Protein AF-J3ABE4-F1 (afdb_monomer_lite)

Sequence (293 aa):
MDVALTTHDNEDTCISAEFWCLAEDQFDTQILSEELCLIPTSTRKKGELTQGKIPAPDTSWEISTSYEASLDINNQLLPLLRMLDGKQKILQDLKQEHNLIYGIEFFIYAYERQIPRMKLTQETIQFMSEIGGMAMINIIIYPDDLPPNLELKAPQGTSIKVAFLVKGADTQPDLNPQLLQVSSHASWIQGEQTSDEAVWYLETLEEETDDTEELLLAMINTLKEEKESLISQKEEQNLSYEIVVYAHVRNRQEPAITAKENVISLLHEIGATLEFVLFYASEENRYEDDGLI

Foldseek 3Di:
DPPPPPPPPDLFKWKKKKKKKWFQDQDDLVVVCVLLVHDFPDWFAAQDDDVPDDGHNTTMTMHMDDIDGAQANVVNVVVVCVSCPPVLVVLQVCCVVRVMAIEMEMEIEHEPPSHHWFKQALVNLQSCLSNLYKYWYDYAYDYPDDDPDDDAPDDQAKWKKKKKKKKQDPDDQPADLVLLPQDPPQDFDFDDPPDPMTMTMGMHDTDRDLEPVVNLVSRLSSVVVCLVSLQVCCVVRVMAIEMEMEIEGDPRSHHTDMGGSSSSNSCNSSVYMYTYHYHYDDVVVPVPPPDDD

pLDDT: mean 82.41, std 18.48, range [26.3, 98.38]

Radius of gyration: 20.85 Å; chains: 1; bounding box: 56×48×52 Å

Structure (mmCIF, N/CA/C/O backbone):
data_AF-J3ABE4-F1
#
_entry.id   AF-J3ABE4-F1
#
loop_
_atom_site.group_PDB
_atom_site.id
_atom_site.type_symbol
_atom_site.label_atom_id
_atom_site.label_alt_id
_atom_site.label_comp_id
_atom_site.label_asym_id
_atom_site.label_entity_id
_atom_site.label_seq_id
_atom_site.pdbx_PDB_ins_code
_atom_site.Cartn_x
_atom_site.Cartn_y
_atom_site.Cartn_z
_atom_site.occupancy
_atom_site.B_iso_or_equiv
_atom_site.auth_seq_id
_atom_site.auth_comp_id
_atom_site.auth_asym_id
_atom_site.auth_atom_id
_atom_site.pdbx_PDB_model_num
ATOM 1 N N . MET A 1 1 ? 17.943 -1.056 -17.673 1.00 31.69 1 MET A N 1
ATOM 2 C CA . MET A 1 1 ? 17.171 -1.647 -18.777 1.00 31.69 1 MET A CA 1
ATOM 3 C C . MET A 1 1 ? 16.305 -0.539 -19.341 1.00 31.69 1 MET A C 1
ATOM 5 O O . MET A 1 1 ? 15.566 0.064 -18.573 1.00 31.69 1 MET A O 1
ATOM 9 N N . ASP A 1 2 ? 16.492 -0.174 -20.607 1.00 26.30 2 ASP A N 1
ATOM 10 C CA . ASP A 1 2 ? 15.439 0.526 -21.337 1.00 26.30 2 ASP A CA 1
ATOM 11 C C . ASP A 1 2 ? 14.386 -0.538 -21.606 1.00 26.30 2 ASP A C 1
ATOM 13 O O . ASP A 1 2 ? 14.620 -1.465 -22.384 1.00 26.30 2 ASP A O 1
ATOM 17 N N . VAL A 1 3 ? 13.271 -0.463 -20.880 1.00 35.00 3 VAL A N 1
ATOM 18 C CA . VAL A 1 3 ? 12.050 -1.116 -21.331 1.00 35.00 3 VAL A CA 1
ATOM 19 C C . VAL A 1 3 ? 11.753 -0.411 -22.641 1.00 35.00 3 VAL A C 1
ATOM 21 O O . VAL A 1 3 ? 11.380 0.761 -22.656 1.00 35.00 3 VAL A O 1
ATOM 24 N N . ALA A 1 4 ? 12.058 -1.080 -23.752 1.00 33.88 4 ALA A N 1
ATOM 25 C CA . ALA A 1 4 ? 11.501 -0.689 -25.024 1.00 33.88 4 ALA A CA 1
ATOM 26 C C . ALA A 1 4 ? 10.004 -0.552 -24.762 1.00 33.88 4 ALA A C 1
ATOM 28 O O . ALA A 1 4 ? 9.362 -1.539 -24.408 1.00 33.88 4 ALA A O 1
ATOM 29 N N . LEU A 1 5 ? 9.492 0.675 -24.861 1.00 41.59 5 LEU A N 1
ATOM 30 C CA . LEU A 1 5 ? 8.077 0.946 -25.040 1.00 41.59 5 LEU A CA 1
ATOM 31 C C . LEU A 1 5 ? 7.704 0.232 -26.339 1.00 41.59 5 LEU A C 1
ATOM 33 O O . LEU A 1 5 ? 7.724 0.814 -27.422 1.00 41.59 5 LEU A O 1
ATOM 37 N N . THR A 1 6 ? 7.500 -1.081 -26.259 1.00 40.88 6 THR A N 1
ATOM 38 C CA . THR A 1 6 ? 6.758 -1.823 -27.255 1.00 40.88 6 THR A CA 1
ATOM 39 C C . THR A 1 6 ? 5.438 -1.099 -27.317 1.00 40.88 6 THR A C 1
ATOM 41 O O . THR A 1 6 ? 4.732 -1.032 -26.314 1.00 40.88 6 THR A O 1
ATOM 44 N N . THR A 1 7 ? 5.193 -0.462 -28.454 1.00 39.81 7 THR A N 1
ATOM 45 C CA . THR A 1 7 ? 3.932 0.178 -28.784 1.00 39.81 7 THR A CA 1
ATOM 46 C C . THR A 1 7 ? 2.846 -0.843 -28.482 1.00 39.81 7 THR A C 1
ATOM 48 O O . THR A 1 7 ? 2.726 -1.846 -29.187 1.00 39.81 7 THR A O 1
ATOM 51 N N . HIS A 1 8 ? 2.162 -0.674 -27.351 1.00 47.78 8 HIS A N 1
ATOM 52 C CA . HIS A 1 8 ? 1.007 -1.485 -27.030 1.00 47.78 8 HIS A CA 1
ATOM 53 C C . HIS A 1 8 ? -0.051 -1.090 -28.057 1.00 47.78 8 HIS A C 1
ATOM 55 O O . HIS A 1 8 ? -0.698 -0.064 -27.923 1.00 47.78 8 HIS A O 1
ATOM 61 N N . ASP A 1 9 ? -0.186 -1.899 -29.110 1.00 49.50 9 ASP A N 1
ATOM 62 C CA . ASP A 1 9 ? -1.242 -1.778 -30.126 1.00 49.50 9 ASP A CA 1
ATOM 63 C C . ASP A 1 9 ? -2.651 -2.063 -29.543 1.00 49.50 9 ASP A C 1
ATOM 65 O O . ASP A 1 9 ? -3.624 -2.114 -30.289 1.00 49.50 9 ASP A O 1
ATOM 69 N N . ASN A 1 10 ? -2.765 -2.253 -28.221 1.00 54.81 10 ASN A N 1
ATOM 70 C CA . ASN A 1 10 ? -4.015 -2.386 -27.482 1.00 54.81 10 ASN A CA 1
ATOM 71 C C . ASN A 1 10 ? -4.189 -1.180 -26.549 1.00 54.81 10 ASN A C 1
ATOM 73 O O . ASN A 1 10 ? -3.352 -0.941 -25.676 1.00 54.81 10 ASN A O 1
ATOM 77 N N . GLU A 1 11 ? -5.316 -0.489 -26.703 1.00 72.56 11 GLU A N 1
ATOM 78 C CA . GLU A 1 11 ? -5.841 0.579 -25.836 1.00 72.56 11 GLU A CA 1
ATOM 79 C C . GLU A 1 11 ? -6.353 0.022 -24.484 1.00 72.56 11 GLU A C 1
ATOM 81 O O . GLU A 1 11 ? -7.392 0.437 -23.975 1.00 72.56 11 GLU A O 1
ATOM 86 N N . ASP A 1 12 ? -5.669 -0.977 -23.918 1.00 86.06 12 ASP A N 1
ATOM 87 C CA . ASP A 1 12 ? -6.076 -1.647 -22.680 1.00 86.06 12 ASP A CA 1
ATOM 88 C C . ASP A 1 12 ? -5.214 -1.177 -21.510 1.00 86.06 12 ASP A C 1
ATOM 90 O O . ASP A 1 12 ? -3.984 -1.177 -21.598 1.00 86.06 12 ASP A O 1
ATOM 94 N N . THR A 1 13 ? -5.843 -0.837 -20.382 1.00 90.69 13 THR A N 1
ATOM 95 C CA . THR A 1 13 ? -5.099 -0.532 -19.152 1.00 90.69 13 THR A CA 1
ATOM 96 C C . THR A 1 13 ? -4.256 -1.730 -18.722 1.00 90.69 13 THR A C 1
ATOM 98 O O . THR A 1 13 ? -4.771 -2.829 -18.501 1.00 90.69 13 THR A O 1
ATOM 101 N N . CYS A 1 14 ? -2.954 -1.500 -18.564 1.00 93.75 14 CYS A N 1
ATOM 102 C CA . CYS A 1 14 ? -1.970 -2.505 -18.184 1.00 93.75 14 CYS A CA 1
ATOM 103 C C . CYS A 1 14 ? -1.413 -2.214 -16.793 1.00 93.75 14 CYS A C 1
ATOM 105 O O . CYS A 1 14 ? -1.044 -1.082 -16.477 1.00 93.75 14 CYS A O 1
ATOM 107 N N . ILE A 1 15 ? -1.292 -3.260 -15.982 1.00 96.06 15 ILE A N 1
ATOM 108 C CA . ILE A 1 15 ? -0.792 -3.181 -14.610 1.00 96.06 15 ILE A CA 1
ATOM 109 C C . ILE A 1 15 ? 0.382 -4.146 -14.460 1.00 96.06 15 ILE A C 1
ATOM 111 O O . ILE A 1 15 ? 0.336 -5.275 -14.950 1.00 96.06 15 ILE A O 1
ATOM 115 N N . SER A 1 16 ? 1.420 -3.708 -13.757 1.00 96.94 16 SER A N 1
ATOM 116 C CA . SER A 1 16 ? 2.454 -4.553 -13.162 1.00 96.94 16 SER A CA 1
ATOM 117 C C . SER A 1 16 ? 2.531 -4.245 -11.667 1.00 96.94 16 SER A C 1
ATOM 119 O O . SER A 1 16 ? 2.297 -3.109 -11.249 1.00 96.94 16 SER A O 1
ATOM 121 N N . ALA A 1 17 ? 2.826 -5.259 -10.860 1.00 97.81 17 ALA A N 1
ATOM 122 C CA . ALA A 1 17 ? 3.125 -5.102 -9.447 1.00 97.81 17 ALA A CA 1
ATOM 123 C C . ALA A 1 17 ? 4.551 -5.582 -9.173 1.00 97.81 17 ALA A C 1
ATOM 125 O O . ALA A 1 17 ? 5.014 -6.566 -9.757 1.00 97.81 17 ALA A O 1
ATOM 126 N N . GLU A 1 18 ? 5.219 -4.924 -8.238 1.00 98.12 18 GLU A N 1
ATOM 127 C CA . GLU A 1 18 ? 6.557 -5.259 -7.777 1.00 98.12 18 GLU A CA 1
ATOM 128 C C . GLU A 1 18 ? 6.582 -5.306 -6.254 1.00 98.12 18 GLU A C 1
ATOM 130 O O . GLU A 1 18 ? 6.066 -4.411 -5.595 1.00 98.12 18 GLU A O 1
ATOM 135 N N . PHE A 1 19 ? 7.194 -6.346 -5.694 1.00 98.38 19 PHE A N 1
ATOM 136 C CA . PHE A 1 19 ? 7.684 -6.328 -4.324 1.00 98.38 19 PHE A CA 1
ATOM 137 C C . PHE A 1 19 ? 9.178 -6.034 -4.366 1.00 98.38 19 PHE A C 1
ATOM 139 O O . PHE A 1 19 ? 9.942 -6.767 -5.005 1.00 98.38 19 PHE A O 1
ATOM 146 N N . TRP A 1 20 ? 9.590 -4.991 -3.659 1.00 97.44 20 TRP A N 1
ATOM 147 C CA . TRP A 1 20 ? 10.970 -4.545 -3.616 1.00 97.44 20 TRP A CA 1
ATOM 148 C C . TRP A 1 20 ? 11.507 -4.533 -2.190 1.00 97.44 20 TRP A C 1
ATOM 150 O O . TRP A 1 20 ? 10.796 -4.324 -1.204 1.00 97.44 20 TRP A O 1
ATOM 160 N N . CYS A 1 21 ? 12.812 -4.752 -2.100 1.00 97.25 21 CYS A N 1
ATOM 161 C CA . CYS A 1 21 ? 13.605 -4.620 -0.897 1.00 97.25 21 CYS A CA 1
ATOM 162 C C . CYS A 1 21 ? 14.785 -3.693 -1.182 1.00 97.25 21 CYS A C 1
ATOM 164 O O . CYS A 1 21 ? 15.571 -3.965 -2.091 1.00 97.25 21 CYS A O 1
ATOM 166 N N . LEU A 1 22 ? 14.944 -2.648 -0.371 1.00 95.94 22 LEU A N 1
ATOM 167 C CA . LEU A 1 22 ? 16.062 -1.711 -0.436 1.00 95.94 22 LEU A CA 1
ATOM 168 C C . LEU A 1 22 ? 16.955 -1.833 0.797 1.00 95.94 22 LEU A C 1
ATOM 170 O O . LEU A 1 22 ? 16.475 -2.016 1.916 1.00 95.94 22 LEU A O 1
ATOM 174 N N . ALA A 1 23 ? 18.259 -1.679 0.582 1.00 93.75 23 ALA A N 1
ATOM 175 C CA . ALA A 1 23 ? 19.253 -1.537 1.635 1.00 93.75 23 ALA A CA 1
ATOM 176 C C . ALA A 1 23 ? 20.110 -0.290 1.386 1.00 93.75 23 ALA A C 1
ATOM 178 O O . ALA A 1 23 ? 20.636 -0.094 0.284 1.00 93.75 23 ALA A O 1
ATOM 179 N N . GLU A 1 24 ? 20.287 0.525 2.430 1.00 79.56 24 GLU A N 1
ATOM 180 C CA . GLU A 1 24 ? 21.090 1.755 2.370 1.00 79.56 24 GLU A CA 1
ATOM 181 C C . GLU A 1 24 ? 22.587 1.469 2.144 1.00 79.56 24 GLU A C 1
ATOM 183 O O . GLU A 1 24 ? 23.301 2.295 1.567 1.00 79.56 24 GLU A O 1
ATOM 188 N N . ASP A 1 25 ? 23.057 0.288 2.552 1.00 79.19 25 ASP A N 1
ATOM 189 C CA . ASP A 1 25 ? 24.455 -0.139 2.476 1.00 79.19 25 ASP A CA 1
ATOM 190 C C . ASP A 1 25 ? 24.685 -1.253 1.433 1.00 79.19 25 ASP A C 1
ATOM 192 O O . ASP A 1 25 ? 23.792 -1.673 0.689 1.00 79.19 25 ASP A O 1
ATOM 196 N N . GLN A 1 26 ? 25.932 -1.729 1.335 1.00 77.62 26 GLN A N 1
ATOM 197 C CA . GLN A 1 26 ? 26.279 -2.890 0.510 1.00 77.62 26 GLN A CA 1
ATOM 198 C C . GLN A 1 26 ? 25.766 -4.183 1.154 1.00 77.62 26 GLN A C 1
ATOM 200 O O . GLN A 1 26 ? 26.518 -4.932 1.774 1.00 77.62 26 GLN A O 1
ATOM 205 N N . PHE A 1 27 ? 24.469 -4.422 1.003 1.00 89.25 27 PHE A N 1
ATOM 206 C CA . PHE A 1 27 ? 23.814 -5.681 1.323 1.00 89.25 27 PHE A CA 1
ATOM 207 C C . PHE A 1 27 ? 24.066 -6.720 0.219 1.00 89.25 27 PHE A C 1
ATOM 209 O O . PHE A 1 27 ? 24.094 -6.386 -0.970 1.00 89.25 27 PHE A O 1
ATOM 216 N N . ASP A 1 28 ? 24.257 -7.986 0.596 1.00 93.00 28 ASP A N 1
ATOM 217 C CA . ASP A 1 28 ? 24.342 -9.075 -0.375 1.00 93.00 28 ASP A CA 1
ATOM 218 C C . ASP A 1 28 ? 22.942 -9.602 -0.698 1.00 93.00 28 ASP A C 1
ATOM 220 O O . ASP A 1 28 ? 22.345 -10.361 0.063 1.00 93.00 28 ASP A O 1
ATOM 224 N N . THR A 1 29 ? 22.427 -9.212 -1.863 1.00 95.06 29 THR A N 1
ATOM 225 C CA . THR A 1 29 ? 21.100 -9.598 -2.361 1.00 95.06 29 THR A CA 1
ATOM 226 C C . THR A 1 29 ? 20.929 -11.112 -2.534 1.00 95.06 29 THR A C 1
ATOM 228 O O . THR A 1 29 ? 19.801 -11.606 -2.624 1.00 95.06 29 THR A O 1
ATOM 231 N N . GLN A 1 30 ? 22.027 -11.874 -2.538 1.00 95.88 30 GLN A N 1
ATOM 232 C CA . GLN A 1 30 ? 21.985 -13.331 -2.544 1.00 95.88 30 GLN A CA 1
ATOM 233 C C . GLN A 1 30 ? 21.382 -13.902 -1.249 1.00 95.88 30 GLN A C 1
ATOM 235 O O . GLN A 1 30 ? 20.665 -14.898 -1.322 1.00 95.88 30 GLN A O 1
ATOM 240 N N . ILE A 1 31 ? 21.578 -13.237 -0.102 1.00 95.81 31 ILE A N 1
ATOM 241 C CA . ILE A 1 31 ? 21.013 -13.654 1.193 1.00 95.81 31 ILE A CA 1
ATOM 242 C C . ILE A 1 31 ? 19.482 -13.701 1.113 1.00 95.81 31 ILE A C 1
ATOM 244 O O . ILE A 1 31 ? 18.882 -14.709 1.473 1.00 95.81 31 ILE A O 1
ATOM 248 N N . LEU A 1 32 ? 18.846 -12.660 0.555 1.00 95.75 32 LEU A N 1
ATOM 249 C CA . LEU A 1 32 ? 17.390 -12.643 0.335 1.00 95.75 32 LEU A CA 1
ATOM 250 C C . LEU A 1 32 ? 16.936 -13.813 -0.538 1.00 95.75 32 LEU A C 1
ATOM 252 O O . LEU A 1 32 ? 15.960 -14.485 -0.219 1.00 95.75 32 LEU A O 1
ATOM 256 N N . SER A 1 33 ? 17.649 -14.063 -1.635 1.00 97.38 33 SER A N 1
ATOM 257 C CA . SER A 1 33 ? 17.295 -15.128 -2.580 1.00 97.38 33 SER A CA 1
ATOM 258 C C . SER A 1 33 ? 17.351 -16.513 -1.923 1.00 97.38 33 SER A C 1
ATOM 260 O O . SER A 1 33 ? 16.483 -17.353 -2.164 1.00 97.38 33 SER A O 1
ATOM 262 N N . GLU A 1 34 ? 18.352 -16.747 -1.071 1.00 97.94 34 GLU A N 1
ATOM 263 C CA . GLU A 1 34 ? 18.559 -18.011 -0.359 1.00 97.94 34 GLU A CA 1
ATOM 264 C C . GLU A 1 34 ? 17.546 -18.209 0.773 1.00 97.94 34 GLU A C 1
ATOM 266 O O . GLU A 1 34 ? 16.852 -19.227 0.795 1.00 97.94 34 GLU A O 1
ATOM 271 N N . GLU A 1 35 ? 17.393 -17.220 1.654 1.00 97.69 35 GLU A N 1
ATOM 272 C CA . GLU A 1 35 ? 16.484 -17.286 2.806 1.00 97.69 35 GLU A CA 1
ATOM 273 C C . GLU A 1 35 ? 15.014 -17.346 2.372 1.00 97.69 35 GLU A C 1
ATOM 275 O O . GLU A 1 35 ? 14.219 -18.122 2.907 1.00 97.69 35 GLU A O 1
ATOM 280 N N . LEU A 1 36 ? 14.638 -16.586 1.339 1.00 97.38 36 LEU A N 1
ATOM 281 C CA . LEU A 1 36 ? 13.283 -16.638 0.792 1.00 97.38 36 LEU A CA 1
ATOM 282 C C . LEU A 1 36 ? 13.084 -17.828 -0.153 1.00 97.38 36 LEU A C 1
ATOM 284 O O . LEU A 1 36 ? 11.935 -18.172 -0.438 1.00 97.38 36 LEU A O 1
ATOM 288 N N . CYS A 1 37 ? 14.153 -18.482 -0.618 1.00 97.44 37 CYS A N 1
ATOM 289 C CA . CYS A 1 37 ? 14.109 -19.483 -1.689 1.00 97.44 37 CYS A CA 1
ATOM 290 C C . CYS A 1 37 ? 13.383 -18.953 -2.943 1.00 97.44 37 CYS A C 1
ATOM 292 O O . CYS A 1 37 ? 12.538 -19.640 -3.523 1.00 97.44 37 CYS A O 1
ATOM 294 N N . LEU A 1 38 ? 13.685 -17.712 -3.334 1.00 97.31 38 LEU A N 1
ATOM 295 C CA . LEU A 1 38 ? 13.088 -17.014 -4.475 1.00 97.31 38 LEU A CA 1
ATOM 296 C C . LEU A 1 38 ? 14.176 -16.539 -5.438 1.00 97.31 38 LEU A C 1
ATOM 298 O O . LEU A 1 38 ? 15.284 -16.200 -5.031 1.00 97.31 38 LEU A O 1
ATOM 302 N N . ILE A 1 39 ? 13.841 -16.495 -6.727 1.00 96.88 39 ILE A N 1
ATOM 303 C CA . ILE A 1 39 ? 14.703 -15.909 -7.754 1.00 96.88 39 ILE A CA 1
ATOM 304 C C . ILE A 1 39 ? 14.183 -14.493 -8.023 1.00 96.88 39 ILE A C 1
ATOM 306 O O . ILE A 1 39 ? 13.028 -14.373 -8.436 1.00 96.88 39 ILE A O 1
ATOM 310 N N . PRO A 1 40 ? 14.989 -13.441 -7.800 1.00 97.44 40 PRO A N 1
ATOM 311 C CA . PRO A 1 40 ? 14.571 -12.081 -8.103 1.00 97.44 40 PRO A CA 1
ATOM 312 C C . PRO A 1 40 ? 14.370 -11.888 -9.605 1.00 97.44 40 PRO A C 1
ATOM 314 O O . PRO A 1 40 ? 15.112 -12.441 -10.422 1.00 97.44 40 PRO A O 1
ATOM 317 N N . THR A 1 41 ? 13.417 -11.035 -9.966 1.00 97.25 41 THR A N 1
ATOM 318 C CA . THR A 1 41 ? 13.312 -10.506 -11.330 1.00 97.25 41 THR A CA 1
ATOM 319 C C . THR A 1 41 ? 14.457 -9.532 -11.610 1.00 97.25 41 THR A C 1
ATOM 321 O O . THR A 1 41 ? 14.970 -9.472 -12.729 1.00 97.25 41 THR A O 1
ATOM 324 N N . SER A 1 42 ? 14.883 -8.785 -10.590 1.00 95.06 42 SER A N 1
ATOM 325 C CA . SER A 1 42 ? 15.925 -7.770 -10.700 1.00 95.06 42 SER A CA 1
ATOM 326 C C . SER A 1 42 ? 16.694 -7.626 -9.387 1.00 95.06 42 SER A C 1
ATOM 328 O O . SER A 1 42 ? 16.163 -7.795 -8.289 1.00 95.06 42 SER A O 1
A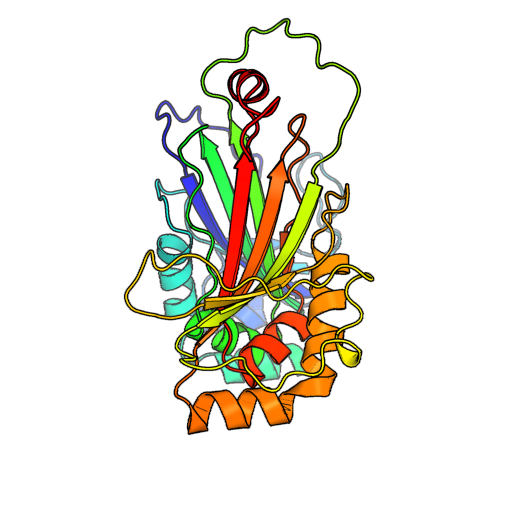TOM 330 N N . THR A 1 43 ? 17.988 -7.345 -9.510 1.00 94.50 43 THR A N 1
ATOM 331 C CA . THR A 1 43 ? 18.840 -6.940 -8.392 1.00 94.50 43 THR A CA 1
ATOM 332 C C . THR A 1 43 ? 19.762 -5.840 -8.865 1.00 94.50 43 THR A C 1
ATOM 334 O O . THR A 1 43 ? 20.300 -5.929 -9.975 1.00 94.50 43 THR A O 1
ATOM 337 N N . ARG A 1 44 ? 20.030 -4.858 -8.013 1.00 91.50 44 ARG A N 1
ATOM 338 C CA . ARG A 1 44 ? 20.961 -3.776 -8.325 1.00 91.50 44 ARG A CA 1
ATOM 339 C C . ARG A 1 44 ? 21.826 -3.464 -7.121 1.00 91.50 44 ARG A C 1
ATOM 341 O O . ARG A 1 44 ? 21.331 -3.449 -6.002 1.00 91.50 44 ARG A O 1
ATOM 348 N N . LYS A 1 45 ? 23.115 -3.189 -7.323 1.00 91.50 45 LYS A N 1
ATOM 349 C CA . LYS A 1 45 ? 23.992 -2.755 -6.225 1.00 91.50 45 LYS A CA 1
ATOM 350 C C . LYS A 1 45 ? 24.069 -1.237 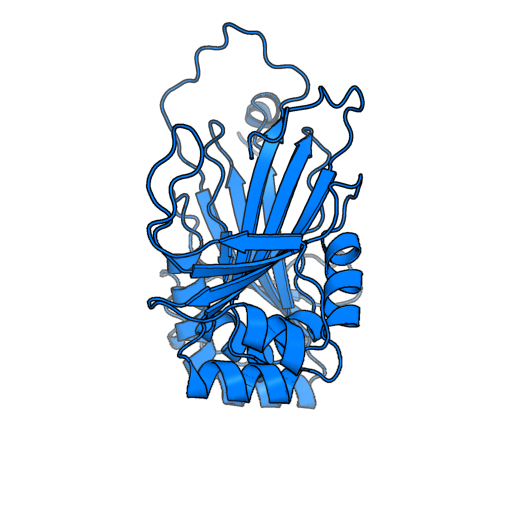-6.147 1.00 91.50 45 LYS A C 1
ATOM 352 O O . LYS A 1 45 ? 24.164 -0.560 -7.174 1.00 91.50 45 LYS A O 1
ATOM 357 N N . LYS A 1 46 ? 24.108 -0.693 -4.928 1.00 90.50 46 LYS A N 1
ATOM 358 C CA . LYS A 1 46 ? 24.357 0.736 -4.704 1.00 90.50 46 LYS A CA 1
ATOM 359 C C . LYS A 1 46 ? 25.608 1.203 -5.449 1.00 90.50 46 LYS A C 1
ATOM 361 O O . LYS A 1 46 ? 26.660 0.563 -5.394 1.00 90.50 46 LYS A O 1
ATOM 366 N N . GLY A 1 47 ? 25.498 2.329 -6.151 1.00 88.00 47 GLY A N 1
ATOM 367 C CA . GLY A 1 47 ? 26.576 2.892 -6.967 1.00 88.00 47 GLY A CA 1
ATOM 368 C C . GLY A 1 47 ? 26.768 2.227 -8.336 1.00 88.00 47 GLY A C 1
ATOM 369 O O . GLY A 1 47 ? 27.566 2.715 -9.137 1.00 88.00 47 GLY A O 1
ATOM 370 N N . GLU A 1 48 ? 26.035 1.155 -8.649 1.00 87.19 48 GLU A N 1
ATOM 371 C CA . GLU A 1 48 ? 26.131 0.484 -9.942 1.00 87.19 48 GLU A CA 1
ATOM 372 C C . GLU A 1 48 ? 25.580 1.370 -11.069 1.00 87.19 48 GLU A C 1
ATOM 374 O O . GLU A 1 48 ? 24.439 1.865 -11.035 1.00 87.19 48 GLU A O 1
ATOM 379 N N . LEU A 1 49 ? 26.419 1.568 -12.087 1.00 83.12 49 LEU A N 1
ATOM 380 C CA . LEU A 1 49 ? 26.086 2.305 -13.297 1.00 83.12 49 LEU A CA 1
ATOM 381 C C . LEU A 1 49 ? 25.341 1.389 -14.262 1.00 83.12 49 LEU A C 1
ATOM 383 O O . LEU A 1 49 ? 25.886 0.406 -14.758 1.00 83.12 49 LEU A O 1
ATOM 387 N N . THR A 1 50 ? 24.115 1.766 -14.601 1.00 71.38 50 THR A N 1
ATOM 388 C CA . THR A 1 50 ? 23.443 1.234 -15.789 1.00 71.38 50 THR A CA 1
ATOM 389 C C . THR A 1 50 ? 23.747 2.151 -16.974 1.00 71.38 50 THR A C 1
ATOM 391 O O . THR A 1 50 ? 23.963 3.348 -16.784 1.00 71.38 50 THR A O 1
ATOM 394 N N . GLN A 1 51 ? 23.848 1.596 -18.190 1.00 55.56 51 GLN A N 1
ATOM 395 C CA . GLN A 1 51 ? 24.296 2.323 -19.390 1.00 55.56 51 GLN A CA 1
ATOM 396 C C . GLN A 1 51 ? 23.582 3.682 -19.535 1.00 55.56 51 GLN A C 1
ATOM 398 O O . GLN A 1 51 ? 22.389 3.731 -19.811 1.00 55.56 51 GLN A O 1
ATOM 403 N N . GLY A 1 52 ? 24.318 4.779 -19.313 1.00 57.84 52 GLY A N 1
ATOM 404 C CA . GLY A 1 52 ? 23.827 6.155 -19.458 1.00 57.84 52 GLY A CA 1
ATOM 405 C C . GLY A 1 52 ? 23.065 6.758 -18.268 1.00 57.84 52 GLY A C 1
ATOM 406 O O . GLY A 1 52 ? 22.570 7.873 -18.406 1.00 57.84 52 GLY A O 1
ATOM 407 N N . LYS A 1 53 ? 22.964 6.082 -17.113 1.00 71.88 53 LYS A N 1
ATOM 408 C CA . LYS A 1 53 ? 22.143 6.531 -15.971 1.00 71.88 53 LYS A CA 1
ATOM 409 C C . LYS A 1 53 ? 22.955 6.946 -14.741 1.00 71.88 53 LYS A C 1
ATOM 411 O O . LYS A 1 53 ? 24.129 6.612 -14.587 1.00 71.88 53 LYS A O 1
ATOM 416 N N . ILE A 1 54 ? 22.268 7.664 -13.851 1.00 76.00 54 ILE A N 1
ATOM 417 C CA . ILE A 1 54 ? 22.708 7.997 -12.492 1.00 76.00 54 ILE A CA 1
ATOM 418 C C . ILE A 1 54 ? 23.013 6.681 -11.736 1.00 76.00 54 ILE A C 1
ATOM 420 O O . ILE A 1 54 ? 22.263 5.702 -11.896 1.00 76.00 54 ILE A O 1
ATOM 424 N N . PRO A 1 55 ? 24.110 6.618 -10.950 1.00 83.12 55 PRO A N 1
ATOM 425 C CA . PRO A 1 55 ? 24.403 5.476 -10.085 1.00 83.12 55 PRO A CA 1
ATOM 426 C C . PRO A 1 55 ? 23.195 5.092 -9.227 1.00 83.12 55 PRO A C 1
ATOM 428 O O . PRO A 1 55 ? 22.423 5.963 -8.832 1.00 83.12 55 PRO A O 1
ATOM 431 N N . ALA A 1 56 ? 23.024 3.798 -8.945 1.00 84.00 56 ALA A N 1
ATOM 432 C CA . ALA A 1 56 ? 21.935 3.346 -8.080 1.00 84.00 56 ALA A CA 1
ATOM 433 C C . ALA A 1 56 ? 22.042 4.040 -6.710 1.00 84.00 56 ALA A C 1
ATOM 435 O O . ALA A 1 56 ? 23.130 3.976 -6.121 1.00 84.00 56 ALA A O 1
ATOM 436 N N . PRO A 1 57 ? 20.979 4.698 -6.213 1.00 86.56 57 PRO A N 1
ATOM 437 C CA . PRO A 1 57 ? 21.025 5.330 -4.899 1.00 86.56 57 PRO A CA 1
ATOM 438 C C . PRO A 1 57 ? 21.183 4.286 -3.789 1.00 86.56 57 PRO A C 1
ATOM 440 O O . PRO A 1 57 ? 21.901 4.549 -2.827 1.00 86.56 57 PRO A O 1
ATOM 443 N N . ASP A 1 58 ? 20.629 3.085 -3.991 1.00 90.56 58 ASP A N 1
ATOM 444 C CA . ASP A 1 58 ? 20.573 2.000 -3.012 1.00 90.56 58 ASP A CA 1
ATOM 445 C C . ASP A 1 58 ? 20.804 0.631 -3.659 1.00 90.56 58 ASP A C 1
ATOM 447 O O . ASP A 1 58 ? 20.857 0.497 -4.889 1.00 90.56 58 ASP A O 1
ATOM 451 N N . THR A 1 59 ? 20.997 -0.381 -2.814 1.00 93.81 59 THR A N 1
ATOM 452 C CA . THR A 1 59 ? 21.019 -1.785 -3.232 1.00 93.81 59 THR A CA 1
ATOM 453 C C . THR A 1 59 ? 19.584 -2.307 -3.240 1.00 93.81 59 THR A C 1
ATOM 455 O O . THR A 1 59 ? 18.903 -2.166 -2.228 1.00 93.81 59 THR A O 1
ATOM 458 N N . SER A 1 60 ? 19.135 -2.914 -4.342 1.00 94.81 60 SER A N 1
ATOM 459 C CA . SER A 1 60 ? 17.769 -3.423 -4.500 1.00 94.81 60 SER A CA 1
ATOM 460 C C . SER A 1 60 ? 17.708 -4.917 -4.830 1.00 94.81 60 SER A C 1
ATOM 462 O O . SER A 1 60 ? 18.585 -5.467 -5.507 1.00 94.81 60 SER A O 1
ATOM 464 N N . TRP A 1 61 ? 16.654 -5.568 -4.340 1.00 97.31 61 TRP A N 1
ATOM 465 C CA . TRP A 1 61 ? 16.217 -6.918 -4.702 1.00 97.31 61 TRP A CA 1
ATOM 466 C C . TRP A 1 61 ? 14.712 -6.871 -4.962 1.00 97.31 61 TRP A C 1
ATOM 468 O O . TRP A 1 61 ? 13.963 -6.377 -4.121 1.00 97.31 61 TRP A O 1
ATOM 478 N N . GLU A 1 62 ? 14.277 -7.350 -6.123 1.00 97.56 62 GLU A N 1
ATOM 479 C CA . GLU A 1 62 ? 12.922 -7.129 -6.636 1.00 97.56 62 GLU A CA 1
ATOM 480 C C . GLU A 1 62 ? 12.341 -8.431 -7.208 1.00 97.56 62 GLU A C 1
ATOM 482 O O . GLU A 1 62 ? 13.020 -9.164 -7.937 1.00 97.56 62 GLU A O 1
ATOM 487 N N . ILE A 1 63 ? 11.061 -8.692 -6.935 1.00 97.94 63 ILE A N 1
ATOM 488 C CA . ILE A 1 63 ? 10.231 -9.650 -7.678 1.00 97.94 63 ILE A CA 1
ATOM 489 C C . ILE A 1 63 ? 9.025 -8.908 -8.239 1.00 97.94 63 ILE A C 1
ATOM 491 O O . ILE A 1 63 ? 8.316 -8.213 -7.516 1.00 97.94 63 ILE A O 1
ATOM 495 N N . SER A 1 64 ? 8.778 -9.066 -9.531 1.00 97.25 64 SER A N 1
ATOM 496 C CA . SER A 1 64 ? 7.725 -8.330 -10.229 1.00 97.25 64 SER A CA 1
ATOM 497 C C . SER A 1 64 ? 6.935 -9.210 -11.181 1.00 97.25 64 SER A C 1
ATOM 499 O O . SER A 1 64 ? 7.425 -10.228 -11.681 1.00 97.25 64 SER A O 1
ATOM 501 N N . THR A 1 65 ? 5.687 -8.817 -11.420 1.00 97.25 65 THR A N 1
ATOM 502 C CA . THR A 1 65 ? 4.851 -9.386 -12.477 1.00 97.25 65 THR A CA 1
ATOM 503 C C . THR A 1 65 ? 5.145 -8.701 -13.807 1.00 97.25 65 THR A C 1
ATOM 505 O O . THR A 1 65 ? 5.540 -7.534 -13.855 1.00 97.25 65 THR A O 1
ATOM 508 N N . SER A 1 66 ? 4.883 -9.386 -14.918 1.00 95.06 66 SER A N 1
ATOM 509 C CA . SER A 1 66 ? 4.764 -8.718 -16.216 1.00 95.06 66 SER A CA 1
ATOM 510 C C . SER A 1 66 ? 3.648 -7.669 -16.207 1.00 95.06 66 SER A C 1
ATOM 512 O O . SER A 1 66 ? 2.729 -7.732 -15.388 1.00 95.06 66 SER A O 1
ATOM 514 N N . TYR A 1 67 ? 3.721 -6.727 -17.150 1.00 94.12 67 TYR A N 1
ATOM 515 C CA . TYR A 1 67 ? 2.571 -5.900 -17.501 1.00 94.12 67 TYR A CA 1
ATOM 516 C C . TYR A 1 67 ? 1.498 -6.765 -18.151 1.00 94.12 67 TYR A C 1
ATOM 518 O O . TYR A 1 67 ? 1.755 -7.435 -19.154 1.00 94.12 67 TYR A O 1
ATOM 526 N N . GLU A 1 68 ? 0.300 -6.732 -17.583 1.00 94.44 68 GLU A N 1
ATOM 527 C CA . GLU A 1 68 ? -0.857 -7.479 -18.064 1.00 94.44 68 GLU A CA 1
ATOM 528 C C . GLU A 1 68 ? -2.096 -6.585 -18.058 1.00 94.44 68 GLU A C 1
ATOM 530 O O . GLU A 1 68 ? -2.259 -5.744 -17.170 1.00 94.44 68 GLU A O 1
ATOM 535 N N . ALA A 1 69 ? -2.974 -6.774 -19.047 1.00 94.56 69 ALA A N 1
ATOM 536 C CA . ALA A 1 69 ? -4.236 -6.047 -19.126 1.00 94.56 69 ALA A CA 1
ATOM 537 C C . ALA A 1 69 ? -5.103 -6.366 -17.899 1.00 94.56 69 ALA A C 1
ATOM 539 O O . ALA A 1 69 ? -5.397 -7.533 -17.620 1.00 94.56 69 ALA A O 1
ATOM 540 N N . SER A 1 70 ? -5.492 -5.340 -17.143 1.00 95.12 70 SER A N 1
ATOM 541 C CA . SER A 1 70 ? -6.258 -5.496 -15.907 1.00 95.12 70 SER A CA 1
ATOM 542 C C . SER A 1 70 ? -6.919 -4.184 -15.495 1.00 95.12 70 SER A C 1
ATOM 544 O O . SER A 1 70 ? -6.361 -3.108 -15.675 1.00 95.12 70 SER A O 1
ATOM 546 N N . LEU A 1 71 ? -8.094 -4.290 -14.872 1.00 95.12 71 LEU A N 1
ATOM 547 C CA . LEU A 1 71 ? -8.800 -3.172 -14.235 1.00 95.12 71 LEU A CA 1
ATOM 548 C C . LEU A 1 71 ? -8.838 -3.304 -12.705 1.00 95.12 71 LEU A C 1
ATOM 550 O O . LEU A 1 71 ? -9.621 -2.625 -12.050 1.00 95.12 71 LEU A O 1
ATOM 554 N N . ASP A 1 72 ? -8.023 -4.185 -12.127 1.00 96.25 72 ASP A N 1
ATOM 555 C CA . ASP A 1 72 ? -7.888 -4.348 -10.677 1.00 96.25 72 ASP A CA 1
ATOM 556 C C . ASP A 1 72 ? -6.436 -4.697 -10.336 1.00 96.25 72 ASP A C 1
ATOM 558 O O . ASP A 1 72 ? -5.911 -5.712 -10.807 1.00 96.25 72 ASP A O 1
ATOM 562 N N . ILE A 1 73 ? -5.792 -3.871 -9.505 1.00 96.44 73 ILE A N 1
ATOM 563 C CA . ILE A 1 73 ? -4.400 -4.086 -9.078 1.00 96.44 73 ILE A CA 1
ATOM 564 C C . ILE A 1 73 ? -4.209 -5.427 -8.353 1.00 96.44 73 ILE A C 1
ATOM 566 O O . ILE A 1 73 ? -3.110 -5.986 -8.339 1.00 96.44 73 ILE A O 1
ATOM 570 N N . ASN A 1 74 ? -5.280 -5.980 -7.770 1.00 97.06 74 ASN A N 1
ATOM 571 C CA . ASN A 1 74 ? -5.217 -7.227 -7.018 1.00 97.06 74 ASN A CA 1
ATOM 572 C C . ASN A 1 74 ? -4.922 -8.442 -7.908 1.00 97.06 74 ASN A C 1
ATOM 574 O O . ASN A 1 74 ? -4.370 -9.430 -7.421 1.00 97.06 74 ASN A O 1
ATOM 578 N N . ASN A 1 75 ? -5.213 -8.369 -9.212 1.00 97.19 75 ASN A N 1
ATOM 579 C CA . ASN A 1 75 ? -4.884 -9.445 -10.150 1.00 97.19 75 ASN A CA 1
ATOM 580 C C . ASN A 1 75 ? -3.364 -9.661 -10.263 1.00 97.19 75 ASN A C 1
ATOM 582 O O . ASN A 1 75 ? -2.918 -10.804 -10.363 1.00 97.19 75 ASN A O 1
ATOM 586 N N . GLN A 1 76 ? -2.577 -8.584 -10.186 1.00 96.69 76 GLN A N 1
ATOM 587 C CA . GLN A 1 76 ? -1.111 -8.612 -10.218 1.00 96.69 76 GLN A CA 1
ATOM 588 C C . GLN A 1 76 ? -0.513 -8.786 -8.816 1.00 96.69 76 GLN A C 1
ATOM 590 O O . GLN A 1 76 ? 0.511 -9.445 -8.649 1.00 96.69 76 GLN A O 1
ATOM 595 N N . LEU A 1 77 ? -1.180 -8.261 -7.787 1.00 96.50 77 LEU A N 1
ATOM 596 C CA . LEU A 1 77 ? -0.728 -8.380 -6.403 1.00 96.50 77 LEU A CA 1
ATOM 597 C C . LEU A 1 77 ? -0.809 -9.813 -5.855 1.00 96.50 77 LEU A C 1
ATOM 599 O O . LEU A 1 77 ? 0.121 -10.281 -5.202 1.00 96.50 77 LEU A O 1
ATOM 603 N N . LEU A 1 78 ? -1.920 -10.518 -6.091 1.00 95.75 78 LEU A N 1
ATOM 604 C CA . LEU A 1 78 ? -2.164 -11.839 -5.500 1.00 95.75 78 LEU A CA 1
ATOM 605 C C .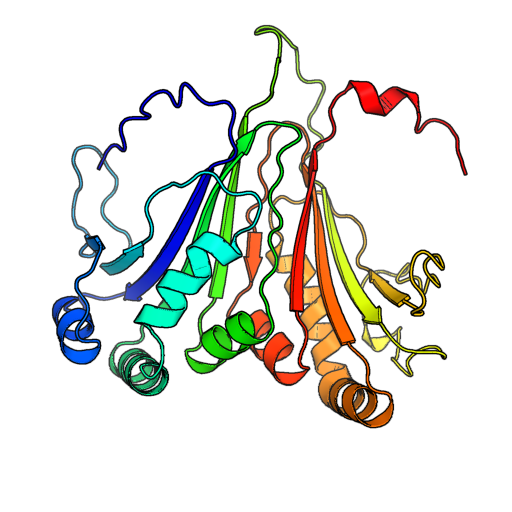 LEU A 1 78 ? -1.072 -12.874 -5.838 1.00 95.75 78 LEU A C 1
ATOM 607 O O . LEU A 1 78 ? -0.664 -13.611 -4.938 1.00 95.75 78 LEU A O 1
ATOM 611 N N . PRO A 1 79 ? -0.560 -12.964 -7.082 1.00 95.75 79 PRO A N 1
ATOM 612 C CA . PRO A 1 79 ? 0.604 -13.791 -7.392 1.00 95.75 79 PRO A CA 1
ATOM 613 C C . PRO A 1 79 ? 1.839 -13.471 -6.540 1.00 95.75 79 PRO A C 1
ATOM 615 O O . PRO A 1 79 ? 2.492 -14.404 -6.076 1.00 95.75 79 PRO A O 1
ATOM 618 N N . LEU A 1 80 ? 2.137 -12.188 -6.295 1.00 96.31 80 LEU A N 1
ATOM 619 C CA . LEU A 1 80 ? 3.260 -11.782 -5.442 1.00 96.31 80 LEU A CA 1
ATOM 620 C C . LEU A 1 80 ? 3.048 -12.227 -3.994 1.00 96.31 80 LEU A C 1
ATOM 622 O O . LEU A 1 80 ? 3.924 -12.869 -3.418 1.00 96.31 80 LEU A O 1
ATOM 626 N N . LEU A 1 81 ? 1.865 -11.961 -3.431 1.00 96.31 81 LEU A N 1
ATOM 627 C CA . LEU A 1 81 ? 1.540 -12.360 -2.059 1.00 96.31 81 LEU A CA 1
ATOM 628 C C . LEU A 1 81 ? 1.631 -13.879 -1.878 1.00 96.31 81 LEU A C 1
ATOM 630 O O . LEU A 1 81 ? 2.197 -14.344 -0.897 1.00 96.31 81 LEU A O 1
ATOM 634 N N . ARG A 1 82 ? 1.188 -14.670 -2.862 1.00 96.31 82 ARG A N 1
ATOM 635 C CA . ARG A 1 82 ? 1.334 -16.137 -2.835 1.00 96.31 82 ARG A CA 1
ATOM 636 C C . ARG A 1 82 ? 2.789 -16.605 -2.832 1.00 96.31 82 ARG A C 1
ATOM 638 O O . ARG A 1 82 ? 3.078 -17.644 -2.249 1.00 96.31 82 ARG A O 1
ATOM 645 N N . MET A 1 83 ? 3.699 -15.885 -3.491 1.00 96.62 83 MET A N 1
ATOM 646 C CA . MET A 1 83 ? 5.132 -16.210 -3.442 1.00 96.62 83 MET A CA 1
ATOM 647 C C . MET A 1 83 ? 5.754 -15.882 -2.083 1.00 96.62 83 MET A C 1
ATOM 649 O O . MET A 1 83 ? 6.728 -16.525 -1.695 1.00 96.62 83 MET A O 1
ATOM 653 N N . LEU A 1 84 ? 5.202 -14.894 -1.377 1.00 97.00 84 LEU A N 1
ATOM 654 C CA . LEU A 1 84 ? 5.687 -14.413 -0.083 1.00 97.00 84 LEU A CA 1
ATOM 655 C C . LEU A 1 84 ? 4.953 -15.038 1.114 1.00 97.00 84 LEU A C 1
ATOM 657 O O . LEU A 1 84 ? 5.381 -14.854 2.255 1.00 97.00 84 LEU A O 1
ATOM 661 N N . ASP A 1 85 ? 3.891 -15.803 0.865 1.00 95.19 85 ASP A N 1
ATOM 662 C CA . ASP A 1 85 ? 3.108 -16.475 1.897 1.00 95.19 85 ASP A CA 1
ATOM 663 C C . ASP A 1 85 ? 3.985 -17.398 2.761 1.00 95.19 85 ASP A C 1
ATOM 665 O O . ASP A 1 85 ? 4.835 -18.153 2.274 1.00 95.19 85 ASP A O 1
ATOM 669 N N . GLY A 1 86 ? 3.811 -17.290 4.076 1.00 96.38 86 GLY A N 1
ATOM 670 C CA . GLY A 1 86 ? 4.615 -17.984 5.081 1.00 96.38 86 GLY A CA 1
ATOM 671 C C . GLY A 1 86 ? 6.052 -17.470 5.251 1.00 96.38 86 GLY A C 1
ATOM 672 O O . GLY A 1 86 ? 6.801 -18.054 6.037 1.00 96.38 86 GLY A O 1
ATOM 673 N N . LYS A 1 87 ? 6.470 -16.403 4.552 1.00 97.81 87 LYS A N 1
ATOM 674 C CA . LYS A 1 87 ? 7.829 -15.826 4.648 1.00 97.81 87 LYS A CA 1
ATOM 675 C C . LYS A 1 87 ? 7.912 -14.587 5.537 1.00 97.81 87 LYS A C 1
ATOM 677 O O . LYS A 1 87 ? 8.999 -14.038 5.698 1.00 97.81 87 LYS A O 1
ATOM 682 N N . GLN A 1 88 ? 6.811 -14.162 6.157 1.00 97.88 88 GLN A N 1
ATOM 683 C CA . GLN A 1 88 ? 6.749 -12.927 6.947 1.00 97.88 88 GLN A CA 1
ATOM 684 C C . GLN A 1 88 ? 7.786 -12.906 8.069 1.00 97.88 88 GLN A C 1
ATOM 686 O O . GLN A 1 88 ? 8.483 -11.912 8.240 1.00 97.88 88 GLN A O 1
ATOM 691 N N . LYS A 1 89 ? 7.958 -14.025 8.784 1.00 98.00 89 LYS A N 1
ATOM 692 C CA . LYS A 1 89 ? 8.952 -14.109 9.860 1.00 98.00 89 LYS A CA 1
ATOM 693 C C . LYS A 1 89 ? 10.389 -13.954 9.345 1.00 98.00 89 LYS A C 1
ATOM 695 O O . LYS A 1 89 ? 11.174 -13.240 9.957 1.00 98.00 89 LYS A O 1
ATOM 700 N N . ILE A 1 90 ? 10.704 -14.566 8.203 1.00 98.31 90 ILE A N 1
ATOM 701 C CA . ILE A 1 90 ? 12.021 -14.456 7.556 1.00 98.31 90 ILE A CA 1
ATOM 702 C C . ILE A 1 90 ? 12.270 -13.006 7.127 1.00 98.31 90 ILE A C 1
ATOM 704 O O . ILE A 1 90 ? 13.322 -12.445 7.412 1.00 98.31 90 ILE A O 1
ATOM 708 N N . LEU A 1 91 ? 11.276 -12.367 6.502 1.00 98.19 91 LEU A N 1
ATOM 709 C CA . LEU A 1 91 ? 11.353 -10.961 6.098 1.00 98.19 91 LEU A CA 1
ATOM 710 C C . LEU A 1 91 ? 11.549 -10.030 7.303 1.00 98.19 91 LEU A C 1
ATOM 712 O O . LEU A 1 91 ? 12.378 -9.125 7.243 1.00 98.19 91 LEU A O 1
ATOM 716 N N . GLN A 1 92 ? 10.843 -10.259 8.411 1.00 97.94 92 GLN A N 1
ATOM 717 C CA . GLN A 1 92 ? 11.035 -9.499 9.651 1.00 97.94 92 GLN A CA 1
ATOM 718 C C . GLN A 1 92 ? 12.461 -9.644 10.196 1.00 97.94 92 GLN A C 1
ATOM 720 O O . GLN A 1 92 ? 13.077 -8.642 10.558 1.00 97.94 92 GLN A O 1
ATOM 725 N N . ASP A 1 93 ? 12.984 -10.872 10.242 1.00 97.69 93 ASP A N 1
ATOM 726 C CA . ASP A 1 93 ? 14.326 -11.149 10.759 1.00 97.69 93 ASP A CA 1
ATOM 727 C C . ASP A 1 93 ? 15.395 -10.477 9.877 1.00 97.69 93 ASP A C 1
ATOM 729 O O . ASP A 1 93 ? 16.249 -9.755 10.390 1.00 97.69 93 ASP A O 1
ATOM 733 N N . LEU A 1 94 ? 15.270 -10.583 8.548 1.00 96.81 94 LEU A N 1
ATOM 734 C CA . LEU A 1 94 ? 16.161 -9.913 7.593 1.00 96.81 94 LEU A CA 1
ATOM 735 C C . LEU A 1 94 ? 16.081 -8.383 7.675 1.00 96.81 94 LEU A C 1
ATOM 737 O O . LEU A 1 94 ? 17.110 -7.710 7.599 1.00 96.81 94 LEU A O 1
ATOM 741 N N . LYS A 1 95 ? 14.884 -7.815 7.880 1.00 95.88 95 LYS A N 1
ATOM 742 C CA . LYS A 1 95 ? 14.712 -6.367 8.082 1.00 95.88 95 LYS A CA 1
ATOM 743 C C . LYS A 1 95 ? 15.453 -5.894 9.322 1.00 95.88 95 LYS A C 1
ATOM 745 O O . LYS A 1 95 ? 16.127 -4.871 9.260 1.00 95.88 95 LYS A O 1
ATOM 750 N N . GLN A 1 96 ? 15.367 -6.635 10.423 1.00 95.06 96 GLN A N 1
ATOM 751 C CA . GLN A 1 96 ? 16.072 -6.291 11.658 1.00 95.06 96 GLN A CA 1
ATOM 752 C C . GLN A 1 96 ? 17.589 -6.468 11.535 1.00 95.06 96 GLN A C 1
ATOM 754 O O . GLN A 1 96 ? 18.338 -5.627 12.028 1.00 95.06 96 GLN A O 1
ATOM 759 N N . GLU A 1 97 ? 18.047 -7.538 10.882 1.00 95.00 97 GLU A N 1
ATOM 760 C CA . GLU A 1 97 ? 19.474 -7.847 10.749 1.00 95.00 97 GLU A CA 1
ATOM 761 C C . GLU A 1 97 ? 20.197 -6.899 9.784 1.00 95.00 97 GLU A C 1
ATOM 763 O O . GLU A 1 97 ? 21.346 -6.519 10.026 1.00 95.00 97 GLU A O 1
ATOM 768 N N . HIS A 1 98 ? 19.524 -6.490 8.707 1.00 93.75 98 HIS A N 1
ATOM 769 C CA . HIS A 1 98 ? 20.147 -5.757 7.603 1.00 93.75 98 HIS A CA 1
ATOM 770 C C . HIS A 1 98 ? 19.546 -4.370 7.346 1.00 93.75 98 HIS A C 1
ATOM 772 O O . HIS A 1 98 ? 19.918 -3.727 6.366 1.00 93.75 98 HIS A O 1
ATOM 778 N N . ASN A 1 99 ? 18.656 -3.895 8.223 1.00 93.56 99 ASN A N 1
ATOM 779 C CA . ASN A 1 99 ? 17.972 -2.603 8.103 1.00 93.56 99 ASN A CA 1
ATOM 780 C C . ASN A 1 99 ? 17.271 -2.433 6.742 1.00 93.56 99 ASN A C 1
ATOM 782 O O . ASN A 1 99 ? 17.416 -1.413 6.068 1.00 93.56 99 ASN A O 1
ATOM 786 N N . LEU A 1 100 ? 16.561 -3.478 6.312 1.00 95.88 100 LEU A N 1
ATOM 787 C CA . LEU A 1 100 ? 15.903 -3.504 5.007 1.00 95.88 100 LEU A CA 1
ATOM 788 C C . LEU A 1 100 ? 14.609 -2.691 5.021 1.00 95.88 100 LEU A C 1
ATOM 790 O O . LEU A 1 100 ? 13.846 -2.699 5.992 1.00 95.88 100 LEU A O 1
ATOM 794 N N . ILE A 1 101 ? 14.336 -2.031 3.902 1.00 96.81 101 ILE A N 1
ATOM 795 C CA . ILE A 1 101 ? 13.072 -1.347 3.640 1.00 96.81 101 ILE A CA 1
ATOM 796 C C . ILE A 1 101 ? 12.314 -2.171 2.608 1.00 96.81 101 ILE A C 1
ATOM 798 O O . ILE A 1 101 ? 12.857 -2.478 1.549 1.00 96.81 101 ILE A O 1
ATOM 802 N N . TYR A 1 102 ? 11.064 -2.512 2.911 1.00 97.75 102 TYR A N 1
ATOM 803 C CA . TYR A 1 102 ? 10.200 -3.254 2.000 1.00 97.75 102 TYR A CA 1
ATOM 804 C C . TYR A 1 102 ? 9.089 -2.374 1.457 1.00 97.75 102 TYR A C 1
ATOM 806 O O . TYR A 1 102 ? 8.536 -1.533 2.176 1.00 97.75 102 TYR A O 1
ATOM 814 N N . GLY A 1 103 ? 8.684 -2.653 0.226 1.00 97.62 103 GLY A N 1
ATOM 815 C CA . GLY A 1 103 ? 7.473 -2.080 -0.315 1.00 97.62 103 GLY A CA 1
ATOM 816 C C . GLY A 1 103 ? 6.872 -2.893 -1.443 1.00 97.62 103 GLY A C 1
ATOM 817 O O . GLY A 1 103 ? 7.486 -3.811 -1.985 1.00 97.62 103 GLY A O 1
ATOM 818 N N . ILE A 1 104 ? 5.627 -2.548 -1.747 1.00 97.75 104 ILE A N 1
ATOM 819 C CA . ILE A 1 104 ? 4.938 -2.982 -2.952 1.00 97.75 104 ILE A CA 1
ATOM 820 C C . ILE A 1 104 ? 4.666 -1.749 -3.795 1.00 97.75 104 ILE A C 1
ATOM 822 O O . ILE A 1 104 ? 4.113 -0.768 -3.301 1.00 97.75 104 ILE A O 1
ATOM 826 N N . GLU A 1 105 ? 5.032 -1.813 -5.063 1.00 96.94 105 GLU A N 1
ATOM 827 C CA . GLU A 1 105 ? 4.822 -0.744 -6.022 1.00 96.94 105 GLU A CA 1
ATOM 828 C C . GLU A 1 105 ? 3.986 -1.246 -7.193 1.00 96.94 105 GLU A C 1
ATOM 830 O O . GLU A 1 105 ? 4.204 -2.337 -7.722 1.00 96.94 105 GLU A O 1
ATOM 835 N N . PHE A 1 106 ? 2.999 -0.448 -7.583 1.00 96.44 106 PHE A N 1
ATOM 836 C CA . PHE A 1 106 ? 2.190 -0.698 -8.766 1.00 96.44 106 PHE A CA 1
ATOM 837 C C . PHE A 1 106 ? 2.620 0.248 -9.874 1.00 96.44 106 PHE A C 1
ATOM 839 O O . PHE A 1 106 ? 2.689 1.458 -9.667 1.00 96.44 106 PHE A O 1
ATOM 846 N N . PHE A 1 107 ? 2.852 -0.303 -11.059 1.00 94.75 107 PHE A N 1
ATOM 847 C CA . PHE A 1 107 ? 3.088 0.462 -12.273 1.00 94.75 107 PHE A CA 1
ATOM 848 C C . PHE A 1 107 ? 1.891 0.289 -13.194 1.00 94.75 107 PHE A C 1
ATOM 850 O O . PHE A 1 107 ? 1.606 -0.817 -13.660 1.00 94.75 107 PHE A O 1
ATOM 857 N N . ILE A 1 108 ? 1.184 1.384 -13.448 1.00 92.88 108 ILE A N 1
ATOM 858 C CA . ILE A 1 108 ? -0.077 1.381 -14.180 1.00 92.88 108 ILE A CA 1
ATOM 859 C C . ILE A 1 108 ? 0.069 2.253 -15.422 1.00 92.88 108 ILE A C 1
ATOM 861 O O . ILE A 1 108 ? 0.366 3.441 -15.331 1.00 92.88 108 ILE A O 1
ATOM 865 N N . TYR A 1 109 ? -0.193 1.659 -16.579 1.00 90.94 109 TYR A N 1
ATOM 866 C CA . TYR A 1 109 ? -0.454 2.372 -17.821 1.00 90.94 109 TYR A CA 1
ATOM 867 C C . TYR A 1 109 ? -1.959 2.360 -18.041 1.00 90.94 109 TYR A C 1
ATOM 869 O O . TYR A 1 109 ? -2.505 1.344 -18.466 1.00 90.94 109 TYR A O 1
ATOM 877 N N . ALA A 1 110 ? -2.631 3.452 -17.693 1.00 87.62 110 ALA A N 1
ATOM 878 C CA . ALA A 1 110 ? -4.076 3.564 -17.825 1.00 87.62 110 ALA A CA 1
ATOM 879 C C . ALA A 1 110 ? -4.447 4.314 -19.101 1.00 87.62 110 ALA A C 1
ATOM 881 O O . ALA A 1 110 ? -3.872 5.362 -19.385 1.00 87.62 110 ALA A O 1
ATOM 882 N N . TYR A 1 111 ? -5.429 3.808 -19.839 1.00 83.38 111 TYR A N 1
ATOM 883 C CA . TYR A 1 111 ? -6.073 4.559 -20.917 1.00 83.38 111 TYR A CA 1
ATOM 884 C C . TYR A 1 111 ? -7.286 5.306 -20.357 1.00 83.38 111 TYR A C 1
ATOM 886 O O . TYR A 1 111 ? -7.901 4.866 -19.375 1.00 83.38 111 TYR A O 1
ATOM 894 N N . GLU A 1 112 ? -7.595 6.477 -20.915 1.00 70.50 112 GLU A N 1
ATOM 895 C CA . GLU A 1 112 ? -8.701 7.313 -20.453 1.00 70.50 112 GLU A CA 1
ATOM 896 C C . GLU A 1 112 ? -9.995 6.469 -20.420 1.00 70.50 112 GLU A C 1
ATOM 898 O O . GLU A 1 112 ? -10.219 5.587 -21.241 1.00 70.50 112 GLU A O 1
ATOM 903 N N . ARG A 1 113 ? -10.822 6.637 -19.376 1.00 75.50 113 ARG A N 1
ATOM 904 C CA . ARG A 1 113 ? -12.023 5.807 -19.080 1.00 75.50 113 ARG A CA 1
ATOM 905 C C . ARG A 1 113 ? -11.773 4.372 -18.592 1.00 75.50 113 ARG A C 1
ATOM 907 O O . ARG A 1 113 ? -12.733 3.717 -18.190 1.00 75.50 113 ARG A O 1
ATOM 914 N N . GLN A 1 114 ? -10.529 3.906 -18.539 1.00 86.69 114 GLN A N 1
ATOM 915 C CA . GLN A 1 114 ? -10.154 2.591 -18.006 1.00 86.69 114 GLN A CA 1
ATOM 916 C C . GLN A 1 114 ? -9.282 2.704 -16.746 1.00 86.69 114 GLN A C 1
ATOM 918 O O . GLN A 1 114 ? -8.296 1.984 -16.581 1.00 86.69 114 GLN A O 1
ATOM 923 N N . ILE A 1 115 ? -9.633 3.612 -15.833 1.00 89.25 115 ILE A N 1
ATOM 924 C CA . ILE A 1 115 ? -8.935 3.728 -14.548 1.00 89.25 115 ILE A CA 1
ATOM 925 C C . ILE A 1 115 ? -9.183 2.446 -13.737 1.00 89.25 115 ILE A C 1
ATOM 927 O O . ILE A 1 115 ? -10.344 2.107 -13.484 1.00 89.25 115 ILE A O 1
ATOM 931 N N . PRO A 1 116 ? -8.129 1.712 -13.339 1.00 92.81 116 PRO A N 1
ATOM 932 C CA . PRO A 1 116 ? -8.303 0.464 -12.622 1.00 92.81 116 PRO A CA 1
ATOM 933 C C . PRO A 1 116 ? -8.752 0.726 -11.187 1.00 92.81 116 PRO A C 1
ATOM 935 O O . PRO A 1 116 ? -8.482 1.773 -10.595 1.00 92.81 116 PRO A O 1
ATOM 938 N N . ARG A 1 117 ? -9.383 -0.276 -10.585 1.00 95.12 117 ARG A N 1
ATOM 939 C CA . ARG A 1 117 ? -9.613 -0.306 -9.150 1.00 95.12 117 ARG A CA 1
ATOM 940 C C . ARG A 1 117 ? -8.281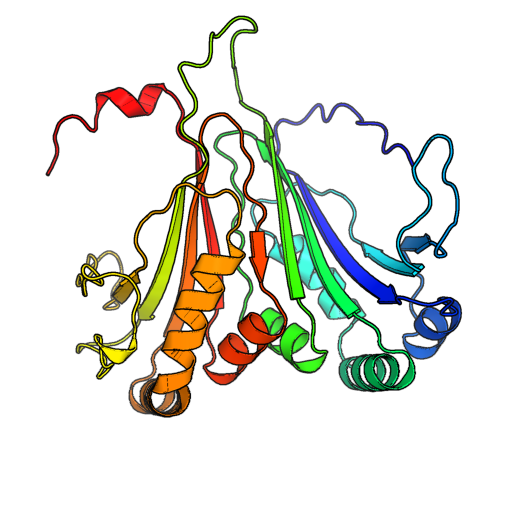 -0.473 -8.424 1.00 95.12 117 ARG A C 1
ATOM 942 O O . ARG A 1 117 ? -7.576 -1.464 -8.615 1.00 95.12 117 ARG A O 1
ATOM 949 N N . MET A 1 118 ? -7.975 0.475 -7.547 1.00 95.56 118 MET A N 1
ATOM 950 C CA . MET A 1 118 ? -6.731 0.515 -6.783 1.00 95.56 118 MET A CA 1
ATOM 951 C C . MET A 1 118 ? -7.030 0.393 -5.292 1.00 95.56 118 MET A C 1
ATOM 953 O O . MET A 1 118 ? -6.981 1.368 -4.545 1.00 95.56 118 MET A O 1
ATOM 957 N N . LYS A 1 119 ? -7.391 -0.818 -4.863 1.00 97.06 119 LYS A N 1
ATOM 958 C CA . LYS A 1 119 ? -7.755 -1.101 -3.473 1.00 97.06 119 LYS A CA 1
ATOM 959 C C . LYS A 1 119 ? -6.772 -2.067 -2.826 1.00 97.06 119 LYS A C 1
ATOM 961 O O . LYS A 1 119 ? -6.638 -3.200 -3.284 1.00 97.06 119 LYS A O 1
ATOM 966 N N . LEU A 1 120 ? -6.162 -1.641 -1.723 1.00 97.56 120 LEU A N 1
ATOM 967 C CA . LEU A 1 120 ? -5.438 -2.510 -0.803 1.00 97.56 120 LEU A CA 1
ATOM 968 C C . LEU A 1 120 ? -6.442 -3.163 0.150 1.00 97.56 120 LEU A C 1
ATOM 970 O O . LEU A 1 120 ? -7.143 -2.499 0.923 1.00 97.56 120 LEU A O 1
ATOM 974 N N . THR A 1 121 ? -6.529 -4.485 0.063 1.00 96.62 121 THR A N 1
ATOM 975 C CA . THR A 1 121 ? -7.416 -5.291 0.907 1.00 96.62 121 THR A CA 1
ATOM 976 C C . THR A 1 121 ? -6.864 -5.417 2.329 1.00 96.62 121 THR A C 1
ATOM 978 O O . THR A 1 121 ? -5.695 -5.126 2.578 1.00 96.62 121 THR A O 1
ATOM 981 N N . GLN A 1 122 ? -7.686 -5.897 3.269 1.00 96.12 122 GLN A N 1
ATOM 982 C CA . GLN A 1 122 ? -7.208 -6.199 4.624 1.00 96.12 122 GLN A CA 1
ATOM 983 C C . GLN A 1 122 ? -6.085 -7.244 4.626 1.00 96.12 122 GLN A C 1
ATOM 985 O O . GLN A 1 122 ? -5.151 -7.104 5.402 1.00 96.12 122 GLN A O 1
ATOM 990 N N . GLU A 1 123 ? -6.145 -8.247 3.746 1.00 95.50 123 GLU A N 1
ATOM 991 C CA . GLU A 1 123 ? -5.093 -9.264 3.608 1.00 95.50 123 GLU A CA 1
ATOM 992 C C . GLU A 1 123 ? -3.764 -8.623 3.183 1.00 95.50 123 GLU A C 1
ATOM 994 O O . GLU A 1 123 ? -2.722 -8.871 3.786 1.00 95.50 123 GLU A O 1
ATOM 999 N N . THR A 1 124 ? -3.810 -7.725 2.195 1.00 96.25 124 THR A N 1
ATOM 1000 C CA . THR A 1 124 ? -2.640 -6.957 1.754 1.00 96.25 124 THR A CA 1
ATOM 1001 C C . THR A 1 124 ? -2.091 -6.074 2.868 1.00 96.25 124 THR A C 1
ATOM 1003 O O . THR A 1 124 ? -0.892 -6.079 3.127 1.00 96.25 124 THR A O 1
ATOM 1006 N N . ILE A 1 125 ? -2.962 -5.308 3.527 1.00 98.06 125 ILE A N 1
ATOM 1007 C CA . ILE A 1 125 ? -2.579 -4.385 4.601 1.00 98.06 125 ILE A CA 1
ATOM 1008 C C . ILE A 1 125 ? -1.980 -5.152 5.780 1.00 98.06 125 ILE A C 1
ATOM 1010 O O . ILE A 1 125 ? -0.966 -4.723 6.323 1.00 98.06 125 ILE A O 1
ATOM 1014 N N . GLN A 1 126 ? -2.552 -6.303 6.136 1.00 97.62 126 GLN A N 1
ATOM 1015 C CA . GLN A 1 126 ? -2.009 -7.188 7.160 1.00 97.62 126 GLN A CA 1
ATOM 1016 C C . GLN A 1 126 ? -0.609 -7.670 6.784 1.00 97.62 126 GLN A C 1
ATOM 1018 O O . GLN A 1 126 ? 0.319 -7.467 7.560 1.00 97.62 126 GLN A O 1
ATOM 1023 N N . PHE A 1 127 ? -0.433 -8.254 5.594 1.00 97.81 127 PHE A N 1
ATOM 1024 C CA . PHE A 1 127 ? 0.877 -8.725 5.141 1.00 97.81 127 PHE A CA 1
ATOM 1025 C C . PHE A 1 127 ? 1.927 -7.606 5.195 1.00 97.81 127 PHE A C 1
ATOM 1027 O O . PHE A 1 127 ? 3.017 -7.789 5.737 1.00 97.81 127 PHE A O 1
ATOM 1034 N N . MET A 1 128 ? 1.578 -6.423 4.682 1.00 97.94 128 MET A N 1
ATOM 1035 C CA . MET A 1 128 ? 2.474 -5.269 4.672 1.00 97.94 128 MET A CA 1
ATOM 1036 C C . MET A 1 128 ? 2.774 -4.761 6.084 1.00 97.94 128 MET A C 1
ATOM 1038 O O . MET A 1 128 ? 3.922 -4.438 6.374 1.00 97.94 128 MET A O 1
ATOM 1042 N N . SER A 1 129 ? 1.791 -4.737 6.984 1.00 98.06 129 SER A N 1
ATOM 1043 C CA . SER A 1 129 ? 2.010 -4.373 8.386 1.00 98.06 129 SER A CA 1
ATOM 1044 C C . SER A 1 129 ? 2.936 -5.366 9.088 1.00 98.06 129 SER A C 1
ATOM 1046 O O . SER A 1 129 ? 3.861 -4.944 9.779 1.00 98.06 129 SER A O 1
ATOM 1048 N N . GLU A 1 130 ? 2.753 -6.671 8.864 1.00 97.81 130 GLU A N 1
ATOM 1049 C CA . GLU A 1 130 ? 3.577 -7.722 9.466 1.00 97.81 130 GLU A CA 1
ATOM 1050 C C . GLU A 1 130 ? 5.055 -7.564 9.093 1.00 97.81 130 GLU A C 1
ATOM 1052 O O . GLU A 1 130 ? 5.923 -7.713 9.950 1.00 97.81 130 GLU A O 1
ATOM 1057 N N . ILE A 1 131 ? 5.370 -7.226 7.844 1.00 97.44 131 ILE A N 1
ATOM 1058 C CA . ILE A 1 131 ? 6.765 -7.062 7.407 1.00 97.44 131 ILE A CA 1
ATOM 1059 C C . ILE A 1 131 ? 7.311 -5.641 7.622 1.00 97.44 131 ILE A C 1
ATOM 1061 O O . ILE A 1 131 ? 8.483 -5.390 7.344 1.00 97.44 131 ILE A O 1
ATOM 1065 N N . GLY A 1 132 ? 6.486 -4.700 8.094 1.00 97.50 132 GLY A N 1
ATOM 1066 C CA . GLY A 1 132 ? 6.834 -3.280 8.152 1.00 97.50 132 GLY A CA 1
ATOM 1067 C C . GLY A 1 132 ? 7.089 -2.694 6.757 1.00 97.50 132 GLY A C 1
ATOM 1068 O O . GLY A 1 132 ? 8.134 -2.098 6.511 1.00 97.50 132 GLY A O 1
ATOM 1069 N N . GLY A 1 133 ? 6.195 -2.950 5.809 1.00 96.69 133 GLY A N 1
ATOM 1070 C CA . GLY A 1 133 ? 6.292 -2.494 4.425 1.00 96.69 133 GLY A CA 1
ATOM 1071 C C . GLY A 1 133 ? 5.433 -1.263 4.130 1.00 96.69 133 GLY A C 1
ATOM 1072 O O . GLY A 1 133 ? 4.547 -0.894 4.902 1.00 96.69 133 GLY A O 1
ATOM 1073 N N . MET A 1 134 ? 5.671 -0.652 2.970 1.00 96.94 134 MET A N 1
ATOM 1074 C CA . MET A 1 134 ? 4.871 0.454 2.423 1.00 96.94 134 MET A CA 1
ATOM 1075 C C . MET A 1 134 ? 4.269 0.116 1.056 1.00 96.94 134 MET A C 1
ATOM 1077 O O . MET A 1 134 ? 4.766 -0.765 0.363 1.00 96.94 134 MET A O 1
ATOM 1081 N N . ALA A 1 135 ? 3.222 0.824 0.642 1.00 96.31 135 ALA A N 1
ATOM 1082 C CA . ALA A 1 135 ? 2.625 0.662 -0.683 1.00 96.31 135 ALA A CA 1
ATOM 1083 C C . ALA A 1 135 ? 2.754 1.944 -1.510 1.00 96.31 135 ALA A C 1
ATOM 1085 O O . ALA A 1 135 ? 2.583 3.041 -0.979 1.00 96.31 135 ALA A O 1
ATOM 1086 N N . MET A 1 136 ? 3.026 1.799 -2.804 1.00 95.06 136 MET A N 1
ATOM 1087 C CA . MET A 1 136 ? 3.187 2.898 -3.755 1.00 95.06 136 MET A CA 1
ATOM 1088 C C . MET A 1 136 ? 2.412 2.609 -5.039 1.00 95.06 136 MET A C 1
ATOM 1090 O O . MET A 1 136 ? 2.343 1.462 -5.482 1.00 95.06 136 MET A O 1
ATOM 1094 N N . ILE A 1 137 ? 1.832 3.639 -5.650 1.00 93.56 137 ILE A N 1
ATOM 1095 C CA . ILE A 1 137 ? 1.193 3.536 -6.964 1.00 93.56 137 ILE A CA 1
ATOM 1096 C C . ILE A 1 137 ? 1.770 4.614 -7.873 1.00 93.56 137 ILE A C 1
ATOM 1098 O O . ILE A 1 137 ? 1.594 5.805 -7.624 1.00 93.56 137 ILE A O 1
ATOM 1102 N N . ASN A 1 138 ? 2.398 4.172 -8.960 1.00 91.69 138 ASN A N 1
ATOM 1103 C CA . ASN A 1 138 ? 2.758 5.009 -10.092 1.00 91.69 138 ASN A CA 1
ATOM 1104 C C . ASN A 1 138 ? 1.777 4.746 -11.222 1.00 91.69 138 ASN A C 1
ATOM 1106 O O . ASN A 1 138 ? 1.681 3.627 -11.737 1.00 91.69 138 ASN A O 1
ATOM 1110 N N . ILE A 1 139 ? 1.075 5.790 -11.636 1.00 88.88 139 ILE A N 1
ATOM 1111 C CA . ILE A 1 139 ? 0.138 5.722 -12.744 1.00 88.88 139 ILE A CA 1
ATOM 1112 C C . ILE A 1 139 ? 0.526 6.729 -13.809 1.00 88.88 139 ILE A C 1
ATOM 1114 O O . ILE A 1 139 ? 0.744 7.898 -13.516 1.00 88.88 139 ILE A O 1
ATOM 1118 N N . ILE A 1 140 ? 0.577 6.257 -15.048 1.00 85.19 140 ILE A N 1
ATOM 1119 C CA . ILE A 1 140 ? 0.672 7.090 -16.237 1.00 85.19 140 ILE A CA 1
ATOM 1120 C C . ILE A 1 140 ? -0.648 6.965 -16.983 1.00 85.19 140 ILE A C 1
ATOM 1122 O O . ILE A 1 140 ? -1.092 5.850 -17.270 1.00 85.19 140 ILE A O 1
ATOM 1126 N N . ILE A 1 141 ? -1.277 8.102 -17.284 1.00 83.38 141 ILE A N 1
ATOM 1127 C CA . ILE A 1 141 ? -2.584 8.141 -17.953 1.00 83.38 141 ILE A CA 1
ATOM 1128 C C . ILE A 1 141 ? -2.406 8.596 -19.405 1.00 83.38 141 ILE A C 1
ATOM 1130 O O . ILE A 1 141 ? -1.991 9.726 -19.679 1.00 83.38 141 ILE A O 1
ATOM 1134 N N . TYR A 1 142 ? -2.758 7.723 -20.346 1.00 78.00 142 TYR A N 1
ATOM 1135 C CA . TYR A 1 142 ? -2.808 8.020 -21.771 1.00 78.00 142 TYR A CA 1
ATOM 1136 C C . TYR A 1 142 ? -4.196 8.557 -22.147 1.00 78.00 142 TYR A C 1
ATOM 1138 O O . TYR A 1 142 ? -5.191 7.874 -21.913 1.00 78.00 142 TYR A O 1
ATOM 1146 N N . PRO A 1 143 ? -4.289 9.770 -22.716 1.00 68.69 143 PRO A N 1
ATOM 1147 C CA . PRO A 1 143 ? -5.556 10.313 -23.194 1.00 68.69 143 PRO A CA 1
ATOM 1148 C C . PRO A 1 143 ? -6.011 9.605 -24.473 1.00 68.69 143 PRO A C 1
ATOM 1150 O O . PRO A 1 143 ? -5.173 9.322 -25.332 1.00 68.69 143 PRO A O 1
ATOM 1153 N N . ASP A 1 144 ? -7.322 9.404 -24.624 1.00 62.06 144 ASP A N 1
ATOM 1154 C CA . ASP A 1 144 ? -7.889 8.677 -25.773 1.00 62.06 144 ASP A CA 1
ATOM 1155 C C . ASP A 1 144 ? -7.775 9.484 -27.080 1.00 62.06 144 ASP A C 1
ATOM 1157 O O . ASP A 1 144 ? -7.552 8.908 -28.136 1.00 62.06 144 ASP A O 1
ATOM 1161 N N . ASP A 1 145 ? -7.864 10.821 -27.027 1.00 58.66 145 ASP A N 1
ATOM 1162 C CA . ASP A 1 145 ? -7.734 11.706 -28.196 1.00 58.66 145 ASP A CA 1
ATOM 1163 C C . ASP A 1 145 ? -7.486 13.168 -27.763 1.00 58.66 145 ASP A C 1
ATOM 1165 O O . ASP A 1 145 ? -8.417 13.954 -27.579 1.00 58.66 145 ASP A O 1
ATOM 1169 N N . LEU A 1 146 ? -6.223 13.592 -27.618 1.00 52.31 146 LEU A N 1
ATOM 1170 C CA . LEU A 1 146 ? -5.892 15.017 -27.442 1.00 52.31 146 LEU A CA 1
ATOM 1171 C C . LEU A 1 146 ? -5.263 15.574 -28.728 1.00 52.31 146 LEU A C 1
ATOM 1173 O O . LEU A 1 146 ? -4.207 15.086 -29.144 1.00 52.31 146 LEU A O 1
ATOM 1177 N N . PRO A 1 147 ? -5.848 16.607 -29.373 1.00 51.88 147 PRO A N 1
ATOM 1178 C CA . PRO A 1 147 ? -5.224 17.219 -30.533 1.00 51.88 147 PRO A CA 1
ATOM 1179 C C . PRO A 1 147 ? -3.840 17.768 -30.143 1.00 51.88 147 PRO A C 1
ATOM 1181 O O . PRO A 1 147 ? -3.708 18.407 -29.096 1.00 51.88 147 PRO A O 1
ATOM 1184 N N . PRO A 1 148 ? -2.809 17.592 -30.990 1.00 49.12 148 PRO A N 1
ATOM 1185 C CA . PRO A 1 148 ? -1.406 17.875 -30.657 1.00 49.12 148 PRO A CA 1
ATOM 1186 C C . PRO A 1 148 ? -1.089 19.346 -30.322 1.00 49.12 148 PRO A C 1
ATOM 1188 O O . PRO A 1 148 ? 0.046 19.655 -29.976 1.00 49.12 148 PRO A O 1
ATOM 1191 N N . ASN A 1 149 ? -2.073 20.247 -30.412 1.00 49.53 149 ASN A N 1
ATOM 1192 C CA . ASN A 1 149 ? -1.920 21.694 -30.262 1.00 49.53 149 ASN A CA 1
ATOM 1193 C C . ASN A 1 149 ? -2.879 22.308 -29.221 1.00 49.53 149 ASN A C 1
ATOM 1195 O O . ASN A 1 149 ? -3.197 23.493 -29.326 1.00 49.53 149 ASN A O 1
ATOM 1199 N N . LEU A 1 150 ? -3.392 21.536 -28.257 1.00 51.59 150 LEU A N 1
ATOM 1200 C CA . LEU A 1 150 ? -4.224 22.113 -27.199 1.00 51.59 150 LEU A CA 1
ATOM 1201 C C . LEU A 1 150 ? -3.348 22.940 -26.239 1.00 51.59 150 LEU A C 1
ATOM 1203 O O . LEU A 1 150 ? -2.520 22.394 -25.511 1.00 51.59 150 LEU A O 1
ATOM 1207 N N . GLU A 1 151 ? -3.516 24.264 -26.249 1.00 47.94 151 GLU A N 1
ATOM 1208 C CA . GLU A 1 151 ? -2.938 25.142 -25.228 1.00 47.94 151 GLU A CA 1
ATOM 1209 C C . GLU A 1 151 ? -3.626 24.863 -23.886 1.00 47.94 151 GLU A C 1
ATOM 1211 O O . GLU A 1 151 ? -4.771 25.264 -23.665 1.00 47.94 151 GLU A O 1
ATOM 1216 N N . LEU A 1 152 ? -2.922 24.174 -22.985 1.00 53.59 152 LEU A N 1
ATOM 1217 C CA . LEU A 1 152 ? -3.344 24.004 -21.597 1.00 53.59 152 LEU A CA 1
ATOM 1218 C C . LEU A 1 152 ? -3.440 25.394 -20.949 1.00 53.59 152 LEU A C 1
ATOM 1220 O O . LEU A 1 152 ? -2.436 26.099 -20.806 1.00 53.59 152 LEU A O 1
ATOM 1224 N N . LYS A 1 153 ? -4.655 25.820 -20.584 1.00 48.72 153 LYS A N 1
ATOM 1225 C CA . LYS A 1 153 ? -4.846 27.028 -19.765 1.00 48.72 153 LYS A CA 1
ATOM 1226 C C . LYS A 1 153 ? -4.160 26.832 -18.403 1.00 48.72 153 LYS A C 1
ATOM 1228 O O . LYS A 1 153 ? -3.998 25.706 -17.953 1.00 48.72 153 LYS A O 1
ATOM 1233 N N . ALA A 1 154 ? -3.751 27.949 -17.795 1.00 50.84 154 ALA A N 1
ATOM 1234 C CA . ALA A 1 154 ? -2.937 28.073 -16.576 1.00 50.84 154 ALA A CA 1
ATOM 1235 C C . ALA A 1 154 ? -3.151 26.976 -15.496 1.00 50.84 154 ALA A C 1
ATOM 1237 O O . ALA A 1 154 ? -4.274 26.503 -15.311 1.00 50.84 154 ALA A O 1
ATOM 1238 N N . PRO A 1 155 ? -2.078 26.606 -14.765 1.00 50.84 155 PRO A N 1
ATOM 1239 C CA . PRO A 1 155 ? -1.969 25.356 -14.031 1.00 50.84 155 PRO A CA 1
ATOM 1240 C C . PRO A 1 155 ? -2.901 25.390 -12.827 1.00 50.84 155 PRO A C 1
ATOM 1242 O O . PRO A 1 155 ? -2.717 26.183 -11.914 1.00 50.84 155 PRO A O 1
ATOM 1245 N N . GLN A 1 156 ? -3.911 24.541 -12.836 1.00 59.44 156 GLN A N 1
ATOM 1246 C CA . GLN A 1 156 ? -4.402 23.994 -11.583 1.00 59.44 156 GLN A CA 1
ATOM 1247 C C . GLN A 1 156 ? -3.753 22.622 -11.489 1.00 59.44 156 GLN A C 1
ATOM 1249 O O . GLN A 1 156 ? -3.870 21.833 -12.434 1.00 59.44 156 GLN A O 1
ATOM 1254 N N . GLY A 1 157 ? -2.973 22.410 -10.438 1.00 74.69 157 GLY A N 1
ATOM 1255 C CA . GLY A 1 157 ? -2.363 21.132 -10.120 1.00 74.69 157 GLY A CA 1
ATOM 1256 C C . GLY A 1 157 ? -3.417 20.087 -9.779 1.00 74.69 157 GLY A C 1
ATOM 1257 O O . GLY A 1 157 ? -4.622 20.359 -9.742 1.00 74.69 157 GLY A O 1
ATOM 1258 N N . THR A 1 158 ? -2.951 18.865 -9.562 1.00 85.00 158 THR A N 1
ATOM 1259 C CA . THR A 1 158 ? -3.797 17.803 -9.021 1.00 85.00 158 THR A CA 1
ATOM 1260 C C . THR A 1 158 ? -4.327 18.215 -7.658 1.00 85.00 158 THR A C 1
ATOM 1262 O O . THR A 1 158 ? -3.623 18.850 -6.875 1.00 85.00 158 THR A O 1
ATOM 1265 N N . SER A 1 159 ? -5.598 17.917 -7.409 1.00 88.81 159 SER A N 1
ATOM 1266 C CA . SER A 1 159 ? -6.227 18.184 -6.125 1.00 88.81 159 SER A CA 1
ATOM 1267 C C . SER A 1 159 ? -6.600 16.880 -5.436 1.00 88.81 159 SER A C 1
ATOM 1269 O O . SER A 1 159 ? -7.149 15.970 -6.056 1.00 88.81 159 SER A O 1
ATOM 1271 N N . ILE A 1 160 ? -6.243 16.756 -4.163 1.00 89.75 160 ILE A N 1
ATOM 1272 C CA . ILE A 1 160 ? -6.351 15.517 -3.395 1.00 89.75 160 ILE A CA 1
ATOM 1273 C C . ILE A 1 160 ? -7.208 15.771 -2.162 1.00 89.75 160 ILE A C 1
ATOM 1275 O O . ILE A 1 160 ? -7.080 16.798 -1.501 1.00 89.75 160 ILE A O 1
ATOM 1279 N N . LYS A 1 161 ? -8.075 14.813 -1.841 1.00 90.56 161 LYS A N 1
ATOM 1280 C CA . LYS A 1 161 ? -8.802 14.739 -0.571 1.00 90.56 161 LYS A CA 1
ATOM 1281 C C . LYS A 1 161 ? -8.789 13.307 -0.048 1.00 90.56 161 LYS A C 1
ATOM 1283 O O . LYS A 1 161 ? -8.809 12.352 -0.824 1.00 90.56 161 LYS A O 1
ATOM 1288 N N . VAL A 1 162 ? -8.791 13.143 1.266 1.00 90.94 162 VAL A N 1
ATOM 1289 C CA . VAL A 1 162 ? -8.818 11.834 1.927 1.00 90.94 162 VAL A CA 1
ATOM 1290 C C . VAL A 1 162 ? -10.082 11.733 2.759 1.00 90.94 162 VAL A C 1
ATOM 1292 O O . VAL A 1 162 ? -10.388 12.640 3.528 1.00 90.94 162 VAL A O 1
ATOM 1295 N N . ALA A 1 163 ? -10.802 10.625 2.633 1.00 90.88 163 ALA A N 1
ATOM 1296 C CA . ALA A 1 163 ? -11.981 10.333 3.428 1.00 90.88 163 ALA A CA 1
ATOM 1297 C C . ALA A 1 163 ? -11.806 9.037 4.218 1.00 90.88 163 ALA A C 1
ATOM 1299 O O . ALA A 1 163 ? -11.299 8.049 3.701 1.00 90.88 163 ALA A O 1
ATOM 1300 N N . PHE A 1 164 ? -12.267 9.029 5.461 1.00 91.69 164 PHE A N 1
ATOM 1301 C CA . PHE A 1 164 ? -12.458 7.843 6.278 1.00 91.69 164 PHE A CA 1
ATOM 1302 C C . PHE A 1 164 ? -13.945 7.498 6.304 1.00 91.69 164 PHE A C 1
ATOM 1304 O O . PHE A 1 164 ? -14.765 8.302 6.742 1.00 91.69 164 PHE A O 1
ATOM 1311 N N . LEU A 1 165 ? -14.290 6.314 5.810 1.00 90.69 165 LEU A N 1
ATOM 1312 C CA . LEU A 1 165 ? -15.646 5.806 5.677 1.00 90.69 165 LEU A CA 1
ATOM 1313 C C . LEU A 1 165 ? -15.912 4.760 6.759 1.00 90.69 165 LEU A C 1
ATOM 1315 O O . LEU A 1 165 ? -15.129 3.828 6.945 1.00 90.69 165 LEU A O 1
ATOM 1319 N N . VAL A 1 166 ? -17.069 4.878 7.404 1.00 89.69 166 VAL A N 1
ATOM 1320 C CA . VAL A 1 166 ? -17.629 3.907 8.344 1.00 89.69 166 VAL A CA 1
ATOM 1321 C C . VAL A 1 166 ? -18.927 3.369 7.754 1.00 89.69 166 VAL A C 1
ATOM 1323 O O . VAL A 1 166 ? -19.880 4.126 7.565 1.00 89.69 166 VAL A O 1
ATOM 1326 N N . LYS A 1 167 ? -18.971 2.069 7.451 1.00 88.75 167 LYS A N 1
ATOM 1327 C CA . LYS A 1 167 ? -20.136 1.409 6.838 1.00 88.75 167 LYS A CA 1
ATOM 1328 C C 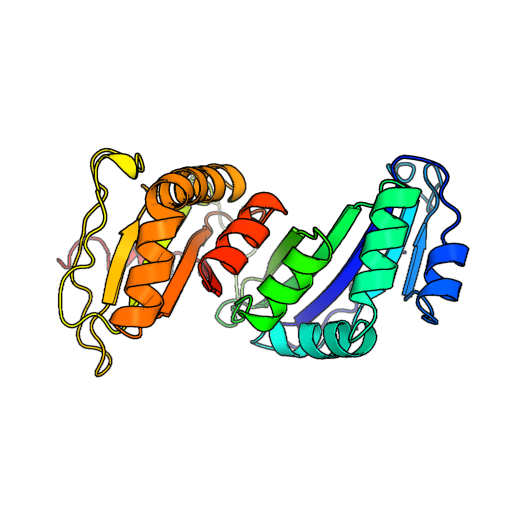. LYS A 1 167 ? -20.761 0.396 7.791 1.00 88.75 167 LYS A C 1
ATOM 1330 O O . LYS A 1 167 ? -20.054 -0.208 8.601 1.00 88.75 167 LYS A O 1
ATOM 1335 N N . GLY A 1 168 ? -22.071 0.200 7.652 1.00 83.19 168 GLY A N 1
ATOM 1336 C CA . GLY A 1 168 ? -22.860 -0.738 8.460 1.00 83.19 168 GLY A CA 1
ATOM 1337 C C . GLY A 1 168 ? -23.407 -0.139 9.759 1.00 83.19 168 GLY A C 1
ATOM 1338 O O . GLY A 1 168 ? -24.007 -0.854 10.555 1.00 83.19 168 GLY A O 1
ATOM 1339 N N . ALA A 1 169 ? -23.219 1.165 9.982 1.00 69.44 169 ALA A N 1
ATOM 1340 C CA . ALA A 1 169 ? -23.678 1.833 11.192 1.00 69.44 169 ALA A CA 1
ATOM 1341 C C . ALA A 1 169 ? -25.086 2.419 10.994 1.00 69.44 169 ALA A C 1
ATOM 1343 O O . ALA A 1 169 ? -25.240 3.482 10.390 1.00 69.44 169 ALA A O 1
ATOM 1344 N N . ASP A 1 170 ? -26.108 1.771 11.561 1.00 72.50 170 ASP A N 1
ATOM 1345 C CA . ASP A 1 170 ? -27.486 2.302 11.609 1.00 72.50 170 ASP A CA 1
ATOM 1346 C C . ASP A 1 170 ? -27.584 3.637 12.377 1.00 72.50 170 ASP A C 1
ATOM 1348 O O . ASP A 1 170 ? -28.570 4.372 12.273 1.00 72.50 170 ASP A O 1
ATOM 1352 N N . THR A 1 171 ? -26.551 3.960 13.158 1.00 66.94 171 THR A N 1
ATOM 1353 C CA . THR A 1 171 ? -26.396 5.198 13.921 1.00 66.94 171 THR A CA 1
ATOM 1354 C C . THR A 1 171 ? -25.037 5.832 13.660 1.00 66.94 171 THR A C 1
ATOM 1356 O O . THR A 1 171 ? -24.092 5.153 13.272 1.00 66.94 171 THR A O 1
ATOM 1359 N N . GLN A 1 172 ? -24.925 7.137 13.902 1.00 71.69 172 GLN A N 1
ATOM 1360 C CA . GLN A 1 172 ? -23.656 7.852 13.795 1.00 71.69 172 GLN A CA 1
ATOM 1361 C C . GLN A 1 172 ? -22.603 7.228 14.729 1.00 71.69 172 GLN A C 1
ATOM 1363 O O . GLN A 1 172 ? -22.915 7.039 15.909 1.00 71.69 172 GLN A O 1
ATOM 1368 N N . PRO A 1 173 ? -21.388 6.911 14.240 1.00 75.38 173 PRO A N 1
ATOM 1369 C CA . PRO A 1 173 ? -20.319 6.409 15.094 1.00 75.38 173 PRO A CA 1
ATOM 1370 C C . PRO A 1 173 ? -19.931 7.465 16.136 1.00 75.38 173 PRO A C 1
ATOM 1372 O O . PRO A 1 173 ? -19.904 8.664 15.842 1.00 75.38 173 PRO A O 1
ATOM 1375 N N . ASP A 1 174 ? -19.636 7.019 17.358 1.00 77.75 174 ASP A N 1
ATOM 1376 C CA . ASP A 1 174 ? -19.241 7.893 18.470 1.00 77.75 174 ASP A CA 1
ATOM 1377 C C . ASP A 1 174 ? -17.757 8.250 18.324 1.00 77.75 174 ASP A C 1
ATOM 1379 O O . ASP A 1 174 ? -16.884 7.680 18.977 1.00 77.75 174 ASP A O 1
ATOM 1383 N N . LEU A 1 175 ? -17.462 9.110 17.348 1.00 73.62 175 LEU A N 1
ATOM 1384 C CA . LEU A 1 175 ? -16.122 9.599 17.035 1.00 73.62 175 LEU A CA 1
ATOM 1385 C C . LEU A 1 175 ? -16.069 11.095 17.302 1.00 73.62 175 LEU A C 1
ATOM 1387 O O . LEU A 1 175 ? -16.951 11.832 16.863 1.00 73.62 175 LEU A O 1
ATOM 1391 N N . ASN A 1 176 ? -15.031 11.557 18.002 1.00 69.44 176 ASN A N 1
ATOM 1392 C CA . ASN A 1 176 ? -14.896 12.964 18.353 1.00 69.44 176 ASN A CA 1
ATOM 1393 C C . ASN A 1 176 ? -14.389 13.788 17.157 1.00 69.44 176 ASN A C 1
ATOM 1395 O O . ASN A 1 176 ? -13.185 13.812 16.900 1.00 69.44 176 ASN A O 1
ATOM 1399 N N . PRO A 1 177 ? -15.241 14.571 16.470 1.00 63.31 177 PRO A N 1
ATOM 1400 C CA . PRO A 1 177 ? -14.845 15.273 15.249 1.00 63.31 177 PRO A CA 1
ATOM 1401 C C . PRO A 1 177 ? -13.798 16.363 15.505 1.00 63.31 177 PRO A C 1
ATOM 1403 O O . PRO A 1 177 ? -13.109 16.785 14.585 1.00 63.31 177 PRO A O 1
ATOM 1406 N N . GLN A 1 178 ? -13.669 16.824 16.757 1.00 63.41 178 GLN A N 1
ATOM 1407 C CA . GLN A 1 178 ? -12.725 17.871 17.152 1.00 63.41 178 GLN A CA 1
ATOM 1408 C C . GLN A 1 178 ? -11.306 17.341 17.370 1.00 63.41 178 GLN A C 1
ATOM 1410 O O . GLN A 1 178 ? -10.353 18.082 17.139 1.00 63.41 178 GLN A O 1
ATOM 1415 N N . LEU A 1 179 ? -11.161 16.079 17.795 1.00 56.78 179 LEU A N 1
ATOM 1416 C CA . LEU A 1 179 ? -9.854 15.410 17.826 1.00 56.78 179 LEU A CA 1
ATOM 1417 C C . LEU A 1 179 ? -9.362 15.134 16.410 1.00 56.78 179 LEU A C 1
ATOM 1419 O O . LEU A 1 179 ? -8.162 15.119 16.161 1.00 56.78 179 LEU A O 1
ATOM 1423 N N . LEU A 1 180 ? -10.298 15.021 15.463 1.00 55.28 180 LEU A N 1
ATOM 1424 C CA . LEU A 1 180 ? -9.962 14.604 14.124 1.00 55.28 180 LEU A CA 1
ATOM 1425 C C . LEU A 1 180 ? -9.232 15.662 13.277 1.00 55.28 180 LEU A C 1
ATOM 1427 O O . LEU A 1 180 ? -8.761 15.260 12.229 1.00 55.28 180 LEU A O 1
ATOM 1431 N N . GLN A 1 181 ? -9.076 16.931 13.695 1.00 51.16 181 GLN A N 1
ATOM 1432 C CA . GLN A 1 181 ? -8.191 18.004 13.146 1.00 51.16 181 GLN A CA 1
ATOM 1433 C C . GLN A 1 181 ? -7.939 18.130 11.616 1.00 51.16 181 GLN A C 1
ATOM 1435 O O . GLN A 1 181 ? -7.203 19.017 11.187 1.00 51.16 181 GLN A O 1
ATOM 1440 N N . VAL A 1 182 ? -8.597 17.353 10.762 1.00 52.94 182 VAL A N 1
ATOM 1441 C CA . VAL A 1 182 ? -8.945 17.709 9.397 1.00 52.94 182 VAL A CA 1
ATOM 1442 C C . VAL A 1 182 ? -9.721 19.011 9.493 1.00 52.94 182 VAL A C 1
ATOM 1444 O O . VAL A 1 182 ? -10.426 19.209 10.479 1.00 52.94 182 VAL A O 1
ATOM 1447 N N . SER A 1 183 ? -9.501 19.931 8.552 1.00 46.16 183 SER A N 1
ATOM 1448 C CA . SER A 1 183 ? -9.911 21.342 8.649 1.00 46.16 183 SER A CA 1
ATOM 1449 C C . SER A 1 183 ? -11.291 21.594 9.293 1.00 46.16 183 SER A C 1
ATOM 1451 O O . SER A 1 183 ? -12.153 20.720 9.340 1.00 46.16 183 SER A O 1
ATOM 1453 N N . SER A 1 184 ? -11.581 22.852 9.637 1.00 38.22 184 SER A N 1
ATOM 1454 C CA . SER A 1 184 ? -12.860 23.331 10.197 1.00 38.22 184 SER A CA 1
ATOM 1455 C C . SER A 1 184 ? -14.163 22.971 9.440 1.00 38.22 184 SER A C 1
ATOM 1457 O O . SER A 1 184 ? -15.220 23.473 9.815 1.00 38.22 184 SER A O 1
ATOM 1459 N N . HIS A 1 185 ? -14.108 22.151 8.389 1.00 45.94 185 HIS A N 1
ATOM 1460 C CA . HIS A 1 185 ? -15.225 21.678 7.577 1.00 45.94 185 HIS A CA 1
ATOM 1461 C C . HIS A 1 185 ? -15.344 20.146 7.493 1.00 45.94 185 HIS A C 1
ATOM 1463 O O . HIS A 1 185 ? -16.079 19.675 6.631 1.00 45.94 185 HIS A O 1
ATOM 1469 N N . ALA A 1 186 ? -14.682 19.373 8.368 1.00 46.91 186 ALA A N 1
ATOM 1470 C CA . ALA A 1 186 ? -14.977 17.948 8.546 1.00 46.91 186 ALA A CA 1
ATOM 1471 C C . ALA A 1 186 ? -16.492 17.765 8.747 1.00 46.91 186 ALA A C 1
ATOM 1473 O O . ALA A 1 186 ? -17.046 18.090 9.801 1.00 46.91 186 ALA A O 1
ATOM 1474 N N . SER A 1 187 ? -17.175 17.327 7.694 1.00 50.00 187 SER A N 1
ATOM 1475 C CA . SER A 1 187 ? -18.625 17.240 7.674 1.00 50.00 187 SER A CA 1
ATOM 1476 C C . SER A 1 187 ? -19.026 15.777 7.717 1.00 50.00 187 SER A C 1
ATOM 1478 O O . SER A 1 187 ? -18.610 14.973 6.891 1.00 50.00 187 SER A O 1
ATOM 1480 N N . TRP A 1 188 ? -19.822 15.427 8.726 1.00 55.69 188 TRP A N 1
ATOM 1481 C CA . TRP A 1 188 ? -20.553 14.171 8.717 1.00 55.69 188 TRP A CA 1
ATOM 1482 C C . TRP A 1 188 ? -21.718 14.361 7.773 1.00 55.69 188 TRP A C 1
ATOM 1484 O O . TRP A 1 188 ? -22.735 14.955 8.137 1.00 55.69 188 TRP A O 1
ATOM 1494 N N . ILE A 1 189 ? -21.562 13.894 6.551 1.00 54.16 189 ILE A N 1
ATOM 1495 C CA . ILE A 1 189 ? -22.685 13.810 5.639 1.00 54.16 189 ILE A CA 1
ATOM 1496 C C . ILE A 1 189 ? -23.112 12.346 5.645 1.00 54.16 189 ILE A C 1
ATOM 1498 O O . ILE A 1 189 ? -22.333 11.428 5.396 1.00 54.16 189 ILE A O 1
ATOM 1502 N N . GLN A 1 190 ? -24.372 12.131 6.003 1.00 52.75 190 GLN A N 1
ATOM 1503 C CA . GLN A 1 190 ? -25.028 10.848 5.827 1.00 52.75 190 GLN A CA 1
ATOM 1504 C C . GLN A 1 190 ? -25.161 10.620 4.314 1.00 52.75 190 GLN A C 1
ATOM 1506 O O . GLN A 1 190 ? -25.978 11.269 3.662 1.00 52.75 190 GLN A O 1
ATOM 1511 N N . GLY A 1 191 ? -24.297 9.774 3.750 1.00 52.19 191 GLY A N 1
ATOM 1512 C CA . GLY A 1 191 ? -24.230 9.517 2.312 1.00 52.19 191 GLY A CA 1
ATOM 1513 C C . GLY A 1 191 ? -25.346 8.589 1.833 1.00 52.19 191 GLY A C 1
ATOM 1514 O O . GLY A 1 191 ? -25.774 7.698 2.561 1.00 52.19 191 GLY A O 1
ATOM 1515 N N . GLU A 1 192 ? -25.821 8.845 0.614 1.00 45.72 192 GLU A N 1
ATOM 1516 C CA . GLU A 1 192 ? -26.988 8.277 -0.070 1.00 45.72 192 GLU A CA 1
ATOM 1517 C C . GLU A 1 192 ? -27.242 6.776 0.182 1.00 45.72 192 GLU A C 1
ATOM 1519 O O . GLU A 1 192 ? -26.334 5.955 0.061 1.00 45.72 192 GLU A O 1
ATOM 1524 N N . GLN A 1 193 ? -28.510 6.408 0.435 1.00 45.28 193 GLN A N 1
ATOM 1525 C CA . GLN A 1 193 ? -29.017 5.025 0.383 1.00 45.28 193 GLN A CA 1
ATOM 1526 C C . GLN A 1 193 ? -28.888 4.460 -1.046 1.00 45.28 193 GLN A C 1
ATOM 1528 O O . GLN A 1 193 ? -29.874 4.299 -1.762 1.00 45.28 193 GLN A O 1
ATOM 1533 N N . THR A 1 194 ? -27.670 4.216 -1.513 1.00 45.06 194 THR A N 1
ATOM 1534 C CA . THR A 1 194 ? -27.400 3.570 -2.807 1.00 45.06 194 THR A CA 1
ATOM 1535 C C . THR A 1 194 ? -27.141 2.073 -2.635 1.00 45.06 194 THR A C 1
ATOM 1537 O O . THR A 1 194 ? -27.253 1.308 -3.590 1.00 45.06 194 THR A O 1
ATOM 1540 N N . SER A 1 195 ? -26.914 1.639 -1.394 1.00 51.69 195 SER A N 1
ATOM 1541 C CA . SER A 1 195 ? -26.884 0.252 -0.936 1.00 51.69 195 SER A CA 1
ATOM 1542 C C . SER A 1 195 ? -27.652 0.130 0.382 1.00 51.69 195 SER A C 1
ATOM 1544 O O . SER A 1 195 ? -27.818 1.123 1.086 1.00 51.69 195 SER A O 1
ATOM 1546 N N . ASP A 1 196 ? -28.088 -1.074 0.749 1.00 58.62 196 ASP A N 1
ATOM 1547 C CA . ASP A 1 196 ? -28.825 -1.375 1.993 1.00 58.62 196 ASP A CA 1
ATOM 1548 C C . ASP A 1 196 ? -28.050 -1.063 3.305 1.00 58.62 196 ASP A C 1
ATOM 1550 O O . ASP A 1 196 ? -28.495 -1.431 4.389 1.00 58.62 196 ASP A O 1
ATOM 1554 N N . GLU A 1 197 ? -26.900 -0.386 3.234 1.00 69.88 197 GLU A N 1
ATOM 1555 C CA . GLU A 1 197 ? -26.025 -0.050 4.357 1.00 69.88 197 GLU A CA 1
ATOM 1556 C C . GLU A 1 197 ? -25.854 1.466 4.492 1.00 69.88 197 GLU A C 1
ATOM 1558 O O . GLU A 1 197 ? -25.573 2.168 3.520 1.00 69.88 197 GLU A O 1
ATOM 1563 N N . ALA A 1 198 ? -25.977 1.966 5.721 1.00 76.81 198 ALA A N 1
ATOM 1564 C CA . ALA A 1 198 ? -25.647 3.343 6.056 1.00 76.81 198 ALA A CA 1
ATOM 1565 C C . ALA A 1 198 ? -24.125 3.564 6.015 1.00 76.81 198 ALA A C 1
ATOM 1567 O O . ALA A 1 198 ? -23.351 2.769 6.562 1.00 76.81 198 ALA A O 1
ATOM 1568 N N . VAL A 1 199 ? -23.713 4.665 5.379 1.00 80.19 199 VAL A N 1
ATOM 1569 C CA . VAL A 1 199 ? -22.312 5.081 5.257 1.00 80.19 199 VAL A CA 1
ATOM 1570 C C . VAL A 1 199 ? -22.135 6.469 5.859 1.00 80.19 199 VAL A C 1
ATOM 1572 O O . VAL A 1 199 ? -22.818 7.425 5.487 1.00 80.19 199 VAL A O 1
ATOM 1575 N N . TRP A 1 200 ? -21.178 6.569 6.771 1.00 82.19 200 TRP A N 1
ATOM 1576 C CA . TRP A 1 200 ? -20.701 7.818 7.348 1.00 82.19 200 TRP A CA 1
ATOM 1577 C C . TRP A 1 200 ? -19.307 8.099 6.819 1.00 82.19 200 TRP A C 1
ATOM 1579 O O . TRP A 1 200 ? -18.512 7.171 6.682 1.00 82.19 200 TRP A O 1
ATOM 1589 N N . TYR A 1 201 ? -18.991 9.361 6.554 1.00 82.31 201 TYR A N 1
ATOM 1590 C CA . TYR A 1 201 ? -17.643 9.743 6.167 1.00 82.31 201 TYR A CA 1
ATOM 1591 C C . TYR A 1 201 ? -17.131 10.952 6.940 1.00 82.31 201 TYR A C 1
ATOM 1593 O O . TYR A 1 201 ? -17.891 11.823 7.360 1.00 82.31 201 TYR A O 1
ATOM 1601 N N . LEU A 1 202 ? -15.816 10.959 7.114 1.00 83.44 202 LEU A N 1
ATOM 1602 C CA . LEU A 1 202 ? -15.000 12.047 7.621 1.00 83.44 202 LEU A CA 1
ATOM 1603 C C . LEU A 1 202 ? -13.978 12.386 6.539 1.00 83.44 202 LEU A C 1
ATOM 1605 O O . LEU A 1 202 ? -13.204 11.512 6.170 1.00 83.44 202 LEU A O 1
ATOM 1609 N N . GLU A 1 203 ? -13.932 13.621 6.054 1.00 84.75 203 GLU A N 1
ATOM 1610 C CA . GLU A 1 203 ? -13.047 14.006 4.945 1.00 84.75 203 GLU A CA 1
ATOM 1611 C C . GLU A 1 203 ? -12.113 15.179 5.276 1.00 84.75 203 GLU A C 1
ATOM 1613 O O . GLU A 1 203 ? -12.432 16.044 6.097 1.00 84.75 203 GLU A O 1
ATOM 1618 N N . THR A 1 204 ? -10.941 15.196 4.633 1.00 83.50 204 THR A N 1
ATOM 1619 C CA . THR A 1 204 ? -10.047 16.361 4.569 1.00 83.50 204 THR A CA 1
ATOM 1620 C C . THR A 1 204 ? -10.630 17.430 3.648 1.00 83.50 204 THR A C 1
ATOM 1622 O O . THR A 1 204 ? -11.534 17.162 2.857 1.00 83.50 204 THR A O 1
ATOM 1625 N N . LEU A 1 205 ? -10.065 18.644 3.687 1.00 82.50 205 LEU A N 1
ATOM 1626 C CA . LEU A 1 205 ? -10.247 19.541 2.545 1.00 82.50 205 LEU A CA 1
ATOM 1627 C C . LEU A 1 205 ? -9.599 18.929 1.317 1.00 82.50 205 LEU A C 1
ATOM 1629 O O . LEU A 1 205 ? -8.641 18.160 1.412 1.00 82.50 205 LEU A O 1
ATOM 1633 N N . GLU A 1 206 ? -10.139 19.321 0.175 1.00 86.12 206 GLU A N 1
ATOM 1634 C CA . GLU A 1 206 ? -9.439 19.185 -1.081 1.00 86.12 206 GLU A CA 1
ATOM 1635 C C . GLU A 1 206 ? -8.287 20.197 -1.117 1.00 86.12 206 GLU A C 1
ATOM 1637 O O . GLU A 1 206 ? -8.501 21.405 -0.989 1.00 86.12 206 GLU A O 1
ATOM 1642 N N . GLU A 1 207 ? -7.065 19.693 -1.263 1.00 86.94 207 GLU A N 1
ATOM 1643 C CA . GLU A 1 207 ? -5.844 20.491 -1.344 1.00 86.94 207 GLU A CA 1
ATOM 1644 C C . GLU A 1 207 ? -5.180 20.301 -2.706 1.00 86.94 207 GLU A C 1
ATOM 1646 O O . GLU A 1 207 ? -5.165 19.202 -3.254 1.00 86.94 207 GLU A O 1
ATOM 1651 N N . GLU A 1 208 ? -4.638 21.378 -3.270 1.00 88.69 208 GLU A N 1
ATOM 1652 C CA . GLU A 1 208 ? -3.864 21.322 -4.511 1.00 88.69 208 GLU A CA 1
ATOM 16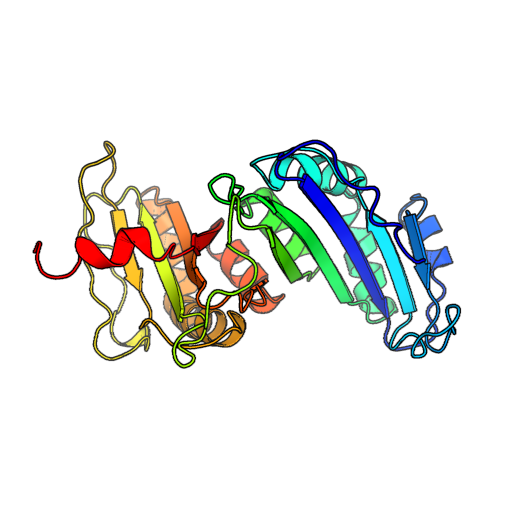53 C C . GLU A 1 208 ? -2.450 20.811 -4.197 1.00 88.69 208 GLU A C 1
ATOM 1655 O O . GLU A 1 208 ? -1.588 21.565 -3.747 1.00 88.69 208 GLU A O 1
ATOM 1660 N N . THR A 1 209 ? -2.242 19.510 -4.390 1.00 87.19 209 THR A N 1
ATOM 1661 C CA . THR A 1 209 ? -0.995 18.785 -4.126 1.00 87.19 209 THR A CA 1
ATOM 1662 C C . THR A 1 209 ? -0.921 17.550 -5.028 1.00 87.19 209 THR A C 1
ATOM 1664 O O . THR A 1 209 ? -1.941 16.966 -5.390 1.00 87.19 209 THR A O 1
ATOM 1667 N N . ASP A 1 210 ? 0.284 17.141 -5.415 1.00 82.81 210 ASP A N 1
ATOM 1668 C CA . ASP A 1 210 ? 0.541 15.849 -6.058 1.00 82.81 210 ASP A CA 1
ATOM 1669 C C . ASP A 1 210 ? 1.005 14.776 -5.065 1.00 82.81 210 ASP A C 1
ATOM 1671 O O . ASP A 1 210 ? 1.106 13.608 -5.439 1.00 82.81 210 ASP A O 1
ATOM 1675 N N . ASP A 1 211 ? 1.231 15.147 -3.806 1.00 84.44 211 ASP A N 1
ATOM 1676 C CA . ASP A 1 211 ? 1.647 14.247 -2.742 1.00 84.44 211 ASP A CA 1
ATOM 1677 C C . ASP A 1 211 ? 0.459 13.874 -1.845 1.00 84.44 211 ASP A C 1
ATOM 1679 O O . ASP A 1 211 ? -0.132 14.707 -1.152 1.00 84.44 211 ASP A O 1
ATOM 1683 N N . THR A 1 212 ? 0.110 12.588 -1.859 1.00 86.94 212 THR A N 1
ATOM 1684 C CA . THR A 1 212 ? -0.944 12.020 -1.000 1.00 86.94 212 THR A CA 1
ATOM 1685 C C . THR A 1 212 ? -0.523 11.867 0.461 1.00 86.94 212 THR A C 1
ATOM 1687 O O . THR A 1 212 ? -1.385 11.700 1.329 1.00 86.94 212 THR A O 1
ATOM 1690 N N . GLU A 1 213 ? 0.780 11.887 0.748 1.00 87.00 213 GLU A N 1
ATOM 1691 C CA . GLU A 1 213 ? 1.325 11.484 2.037 1.00 87.00 213 GLU A CA 1
ATOM 1692 C C . GLU A 1 213 ? 0.871 12.410 3.166 1.00 87.00 213 GLU A C 1
ATOM 1694 O O . GLU A 1 213 ? 0.414 11.929 4.202 1.00 87.00 213 GLU A O 1
ATOM 1699 N N . GLU A 1 214 ? 0.968 13.727 2.977 1.00 86.06 214 GLU A N 1
ATOM 1700 C CA . GLU A 1 214 ? 0.652 14.708 4.021 1.00 86.06 214 GLU A CA 1
ATOM 1701 C C . GLU A 1 214 ? -0.803 14.581 4.495 1.00 86.06 214 GLU A C 1
ATOM 1703 O O . GLU A 1 214 ? -1.070 14.500 5.698 1.00 86.06 214 GLU A O 1
ATOM 1708 N N . LEU A 1 215 ? -1.740 14.461 3.551 1.00 88.31 215 LEU A N 1
ATOM 1709 C CA . LEU A 1 215 ? -3.166 14.304 3.840 1.00 88.31 215 LEU A CA 1
ATOM 1710 C C . LEU A 1 215 ? -3.488 12.948 4.478 1.00 88.31 215 LEU A C 1
ATOM 1712 O O . LEU A 1 215 ? -4.279 12.879 5.424 1.00 88.31 215 LEU A O 1
ATOM 1716 N N . LEU A 1 216 ? -2.860 11.868 4.001 1.00 90.25 216 LEU A N 1
ATOM 1717 C CA . LEU A 1 216 ? -2.986 10.548 4.621 1.00 90.25 216 LEU A CA 1
ATOM 1718 C C . LEU A 1 216 ? -2.460 10.568 6.057 1.00 90.25 216 LEU A C 1
ATOM 1720 O O . LEU A 1 216 ? -3.130 10.074 6.960 1.00 90.25 216 LEU A O 1
ATOM 1724 N N . LEU A 1 217 ? -1.294 11.168 6.297 1.00 88.44 217 LEU A N 1
ATOM 1725 C CA . LEU A 1 217 ? -0.717 11.294 7.633 1.00 88.44 217 LEU A CA 1
ATOM 1726 C C . LEU A 1 217 ? -1.595 12.134 8.558 1.00 88.44 217 LEU A C 1
ATOM 1728 O O . LEU A 1 217 ? -1.758 11.762 9.720 1.00 88.44 217 LEU A O 1
ATOM 1732 N N . ALA A 1 218 ? -2.179 13.228 8.064 1.00 86.19 218 ALA A N 1
ATOM 1733 C CA . ALA A 1 218 ? -3.119 14.035 8.833 1.00 86.19 218 ALA A CA 1
ATOM 1734 C C . ALA A 1 218 ? -4.322 13.193 9.289 1.00 86.19 218 ALA A C 1
ATOM 1736 O O . ALA A 1 218 ? -4.594 13.126 10.487 1.00 86.19 218 ALA A O 1
ATOM 1737 N N . MET A 1 219 ? -4.968 12.469 8.366 1.00 88.56 219 MET A N 1
ATOM 1738 C CA . MET A 1 219 ? -6.085 11.566 8.679 1.00 88.56 219 MET A CA 1
ATOM 1739 C C . MET A 1 219 ? -5.678 10.461 9.670 1.00 88.56 219 MET A C 1
ATOM 1741 O O . MET A 1 219 ? -6.391 10.162 10.623 1.00 88.56 219 MET A O 1
ATOM 1745 N N . ILE A 1 220 ? -4.509 9.855 9.482 1.00 90.06 220 ILE A N 1
ATOM 1746 C CA . ILE A 1 220 ? -4.024 8.737 10.302 1.00 90.06 220 ILE A CA 1
ATOM 1747 C C . ILE A 1 220 ? -3.648 9.178 11.718 1.00 90.06 220 ILE A C 1
ATOM 1749 O O . ILE A 1 220 ? -3.986 8.488 12.677 1.00 90.06 220 ILE A O 1
ATOM 1753 N N . ASN A 1 221 ? -2.985 10.325 11.886 1.00 88.12 221 ASN A N 1
ATOM 1754 C CA . ASN A 1 221 ? -2.656 10.864 13.213 1.00 88.12 221 ASN A CA 1
ATOM 1755 C C . ASN A 1 221 ? -3.911 11.092 14.051 1.00 88.12 221 ASN A C 1
ATOM 1757 O O . ASN A 1 221 ? -3.951 10.785 15.236 1.00 88.12 221 ASN A O 1
ATOM 1761 N N . THR A 1 222 ? -4.943 11.557 13.376 1.00 85.75 222 THR A N 1
ATOM 1762 C CA . THR A 1 222 ? -6.281 11.746 13.886 1.00 85.75 222 THR A CA 1
ATOM 1763 C C . THR A 1 222 ? -6.942 10.429 14.317 1.00 85.75 222 THR A C 1
ATOM 1765 O O . THR A 1 222 ? -7.373 10.288 15.461 1.00 85.75 222 THR A O 1
ATOM 1768 N N . LEU A 1 223 ? -6.971 9.419 13.443 1.00 90.25 223 LEU A N 1
ATOM 1769 C CA . LEU A 1 223 ? -7.566 8.113 13.760 1.00 90.25 223 LEU A CA 1
ATOM 1770 C C . LEU A 1 223 ? -6.798 7.382 14.868 1.00 90.25 223 LEU A C 1
ATOM 1772 O O . LEU A 1 223 ? -7.374 6.593 15.613 1.00 90.25 223 LEU A O 1
ATOM 1776 N N . LYS A 1 224 ? -5.499 7.661 15.009 1.00 91.44 224 LYS A N 1
ATOM 1777 C CA . LYS A 1 224 ? -4.650 7.088 16.054 1.00 91.44 224 LYS A CA 1
ATOM 1778 C C . LYS A 1 224 ? -5.094 7.489 17.462 1.00 91.44 224 LYS A C 1
ATOM 1780 O O . LYS A 1 224 ? -4.936 6.684 18.378 1.00 91.44 224 LYS A O 1
ATOM 1785 N N . GLU A 1 225 ? -5.645 8.689 17.644 1.00 89.31 225 GLU A N 1
ATOM 1786 C CA . GLU A 1 225 ? -6.173 9.137 18.942 1.00 89.31 225 GLU A CA 1
ATOM 1787 C C . GLU A 1 225 ? -7.451 8.376 19.337 1.00 89.31 225 GLU A C 1
ATOM 1789 O O . GLU A 1 225 ? -7.674 8.121 20.518 1.00 89.31 225 GLU A O 1
ATOM 1794 N N . GLU A 1 226 ? -8.229 7.931 18.346 1.00 90.12 226 GLU A N 1
ATOM 1795 C CA . GLU A 1 226 ? -9.497 7.202 18.509 1.00 90.12 226 GLU A CA 1
ATOM 1796 C C . GLU A 1 226 ? -9.363 5.682 18.323 1.00 90.12 226 GLU A C 1
ATOM 1798 O O . GLU A 1 226 ? -10.359 4.957 18.301 1.00 90.12 226 GLU A O 1
ATOM 1803 N N . LYS A 1 227 ? -8.136 5.168 18.193 1.00 93.12 227 LYS A N 1
ATOM 1804 C CA . LYS A 1 227 ? -7.875 3.784 17.776 1.00 93.12 227 LYS A CA 1
ATOM 1805 C C . LYS A 1 227 ? -8.642 2.738 18.592 1.00 93.12 227 LYS A C 1
ATOM 1807 O O . LYS A 1 227 ? -9.296 1.874 18.019 1.00 93.12 227 LYS A O 1
ATOM 1812 N N . GLU A 1 228 ? -8.561 2.804 19.919 1.00 94.06 228 GLU A N 1
ATOM 1813 C CA . GLU A 1 228 ? -9.212 1.818 20.797 1.00 94.06 228 GLU A CA 1
ATOM 1814 C C . GLU A 1 228 ? -10.745 1.880 20.680 1.00 94.06 228 GLU A C 1
ATOM 1816 O O . GLU A 1 228 ? -11.414 0.848 20.697 1.00 94.06 228 GLU A O 1
ATOM 1821 N N . SER A 1 229 ? -11.299 3.085 20.497 1.00 91.25 229 SER A N 1
ATOM 1822 C CA . SER A 1 229 ? -12.733 3.294 20.268 1.00 91.25 229 SER A CA 1
ATOM 1823 C C . SER A 1 229 ? -13.168 2.681 18.936 1.00 91.25 229 SER A C 1
ATOM 1825 O O . SER A 1 229 ? -14.150 1.942 18.887 1.00 91.25 229 SER A O 1
ATOM 1827 N N . LEU A 1 230 ? -12.394 2.911 17.869 1.00 92.25 230 LEU A N 1
ATOM 1828 C CA . LEU A 1 230 ? -12.630 2.328 16.547 1.00 92.25 230 LEU A CA 1
ATOM 1829 C C . LEU A 1 230 ? -12.619 0.796 16.599 1.00 92.25 230 LEU A C 1
ATOM 1831 O O . LEU A 1 230 ? -13.531 0.159 16.082 1.00 92.25 230 LEU A O 1
ATOM 1835 N N . ILE A 1 231 ? -11.633 0.187 17.259 1.00 94.31 231 ILE A N 1
ATOM 1836 C CA . ILE A 1 231 ? -11.565 -1.277 17.381 1.00 94.31 231 ILE A CA 1
ATOM 1837 C C . ILE A 1 231 ? -12.804 -1.818 18.116 1.00 94.31 231 ILE A C 1
ATOM 1839 O O . ILE A 1 231 ? -13.463 -2.723 17.605 1.00 94.31 231 ILE A O 1
ATOM 1843 N N . SER A 1 232 ? -13.180 -1.221 19.255 1.00 93.38 232 SER A N 1
ATOM 1844 C CA . SER A 1 232 ? -14.360 -1.642 20.032 1.00 93.38 232 SER A CA 1
ATOM 1845 C C . SER A 1 232 ? -15.654 -1.517 19.222 1.00 93.38 232 SER A C 1
ATOM 1847 O O . SER A 1 232 ? -16.438 -2.460 19.141 1.00 93.38 232 SER A O 1
ATOM 1849 N N . GLN A 1 233 ? -15.868 -0.372 18.561 1.00 90.25 233 GLN A N 1
ATOM 1850 C CA . GLN A 1 233 ? -17.073 -0.124 17.763 1.00 90.25 233 GLN A CA 1
ATOM 1851 C C . GLN A 1 233 ? -17.170 -1.075 16.569 1.00 90.25 233 GLN A C 1
ATOM 1853 O O . GLN A 1 233 ? -18.260 -1.558 16.259 1.00 90.25 233 GLN A O 1
ATOM 1858 N N . LYS A 1 234 ? -16.043 -1.383 15.918 1.00 91.75 234 LYS A N 1
ATOM 1859 C CA . LYS A 1 234 ? -15.992 -2.344 14.816 1.00 91.75 234 LYS A CA 1
ATOM 1860 C C . LYS A 1 234 ? -16.542 -3.705 15.219 1.00 91.75 234 LYS A C 1
ATOM 1862 O O . LYS A 1 234 ? -17.346 -4.273 14.483 1.00 91.75 234 LYS A O 1
ATOM 1867 N N . GLU A 1 235 ? -16.119 -4.208 16.373 1.00 91.38 235 GLU A N 1
ATOM 1868 C CA . GLU A 1 235 ? -16.537 -5.512 16.888 1.00 91.38 235 GLU A CA 1
ATOM 1869 C C . GLU A 1 235 ? -17.979 -5.489 17.407 1.00 91.38 235 GLU A C 1
ATOM 1871 O O . GLU A 1 235 ? -18.772 -6.370 17.076 1.00 91.38 235 GLU A O 1
ATOM 1876 N N . GLU A 1 236 ? -18.340 -4.471 18.191 1.00 92.44 236 GLU A N 1
ATOM 1877 C CA . GLU A 1 236 ? -19.655 -4.366 18.832 1.00 92.44 236 GLU A CA 1
ATOM 1878 C C . GLU A 1 236 ? -20.788 -4.104 17.838 1.00 92.44 236 GLU A C 1
ATOM 1880 O O . GLU A 1 236 ? -21.902 -4.599 18.022 1.00 92.44 236 GLU A O 1
ATOM 1885 N N . GLN A 1 237 ? -20.510 -3.322 16.794 1.00 88.94 237 GLN A N 1
ATOM 1886 C CA . GLN A 1 237 ? -21.506 -2.851 15.830 1.00 88.94 237 GLN A CA 1
ATOM 1887 C C . GLN A 1 237 ? -21.305 -3.453 14.432 1.00 88.94 237 GLN A C 1
ATOM 1889 O O . GLN A 1 237 ? -22.016 -3.081 13.505 1.00 88.94 237 GLN A O 1
ATOM 1894 N N . ASN A 1 238 ? -20.369 -4.400 14.274 1.00 90.12 238 ASN A N 1
ATOM 1895 C CA . ASN A 1 238 ? -20.055 -5.058 13.001 1.00 90.12 238 ASN A CA 1
ATOM 1896 C C . ASN A 1 238 ? -19.735 -4.054 11.871 1.00 90.12 238 ASN A C 1
ATOM 1898 O O . ASN A 1 238 ? -20.248 -4.156 10.756 1.00 90.12 238 ASN A O 1
ATOM 1902 N N . LEU A 1 239 ? -18.896 -3.060 12.173 1.00 91.19 239 LEU A N 1
ATOM 1903 C CA . LEU A 1 239 ? -18.575 -1.985 11.232 1.00 91.19 239 LEU A CA 1
ATOM 1904 C C . LEU A 1 239 ? -17.477 -2.391 10.247 1.00 91.19 239 LEU A C 1
ATOM 1906 O O . LEU A 1 239 ? -16.546 -3.149 10.554 1.00 91.19 239 LEU A O 1
ATOM 1910 N N . SER A 1 240 ? -17.513 -1.792 9.060 1.00 93.00 240 SER A N 1
ATOM 1911 C CA . SER A 1 240 ? -16.368 -1.789 8.150 1.00 93.00 240 SER A CA 1
ATOM 1912 C C . SER A 1 240 ? -15.798 -0.386 7.993 1.00 93.00 240 SER A C 1
ATOM 1914 O O . SER A 1 240 ? -16.524 0.608 8.015 1.00 93.00 240 SER A O 1
ATOM 1916 N N . TYR A 1 241 ? -14.473 -0.329 7.882 1.00 95.25 241 TYR A N 1
ATOM 1917 C CA . TYR A 1 241 ? -13.711 0.907 7.800 1.00 95.25 241 TYR A CA 1
ATOM 1918 C C . TYR A 1 241 ? -12.925 0.934 6.501 1.00 95.25 241 TYR A C 1
ATOM 1920 O O . TYR A 1 241 ? -12.324 -0.070 6.108 1.00 95.25 241 TYR A O 1
ATOM 1928 N N . GLU A 1 242 ? -12.916 2.085 5.847 1.00 95.56 242 GLU A N 1
ATOM 1929 C CA . GLU A 1 242 ? -12.215 2.281 4.587 1.00 95.56 242 GLU A CA 1
ATOM 1930 C C . GLU A 1 242 ? -11.666 3.699 4.512 1.00 95.56 242 GLU A C 1
ATOM 1932 O O . GLU A 1 242 ? -12.401 4.658 4.712 1.00 95.56 242 GLU A O 1
ATOM 1937 N N . ILE A 1 243 ? -10.378 3.840 4.214 1.00 95.44 243 ILE A N 1
ATOM 1938 C CA . ILE A 1 243 ? -9.816 5.118 3.793 1.00 95.44 243 ILE A CA 1
ATOM 1939 C C . ILE A 1 243 ? -9.885 5.181 2.272 1.00 95.44 243 ILE A C 1
ATOM 1941 O O . ILE A 1 243 ? -9.429 4.263 1.593 1.00 95.44 243 ILE A O 1
ATOM 1945 N N . VAL A 1 244 ? -10.439 6.267 1.745 1.00 94.94 244 VAL A N 1
ATOM 1946 C CA . VAL A 1 244 ? -10.479 6.560 0.316 1.00 94.94 244 VAL A CA 1
ATOM 1947 C C . VAL A 1 244 ? -9.671 7.819 0.051 1.00 94.94 244 VAL A C 1
ATOM 1949 O O . VAL A 1 244 ? -9.950 8.874 0.615 1.00 94.94 244 VAL A O 1
ATOM 1952 N N . VAL A 1 245 ? -8.673 7.717 -0.816 1.00 94.31 245 VAL A N 1
ATOM 1953 C CA . VAL A 1 245 ? -7.921 8.863 -1.326 1.00 94.31 245 VAL A CA 1
ATOM 1954 C C . VAL A 1 245 ? -8.495 9.213 -2.685 1.00 94.31 245 VAL A C 1
ATOM 1956 O O . VAL A 1 245 ? -8.353 8.451 -3.640 1.00 94.31 245 VAL A O 1
ATOM 1959 N N . TYR A 1 246 ? -9.150 10.360 -2.772 1.00 92.56 246 TYR A N 1
ATOM 1960 C CA . TYR A 1 246 ? -9.642 10.894 -4.028 1.00 92.56 246 TYR A CA 1
ATOM 1961 C C . TYR A 1 246 ? -8.609 11.862 -4.589 1.00 92.56 246 TYR A C 1
ATOM 1963 O O . TYR A 1 246 ? -8.226 12.818 -3.918 1.00 92.56 246 TYR A O 1
ATOM 1971 N N . ALA A 1 247 ? -8.188 11.636 -5.825 1.00 91.19 247 ALA A N 1
ATOM 1972 C CA . ALA A 1 247 ? -7.281 12.520 -6.535 1.00 91.19 247 ALA A CA 1
ATOM 1973 C C . ALA A 1 247 ? -7.926 12.965 -7.851 1.00 91.19 247 ALA A C 1
ATOM 1975 O O . ALA A 1 247 ? -8.185 12.169 -8.753 1.00 91.19 247 ALA A O 1
ATOM 1976 N N . HIS A 1 248 ? -8.200 14.259 -7.949 1.00 89.31 248 HIS A N 1
ATOM 1977 C CA . HIS A 1 248 ? -8.677 14.926 -9.147 1.00 89.31 248 HIS A CA 1
ATOM 1978 C C . HIS A 1 248 ? -7.463 15.375 -9.956 1.00 89.31 248 HIS A C 1
ATOM 1980 O O . HIS A 1 248 ? -6.882 16.437 -9.723 1.00 89.31 248 HIS A O 1
ATOM 1986 N N . VAL A 1 249 ? -7.064 14.536 -10.906 1.00 85.19 249 VAL A N 1
ATOM 1987 C CA . VAL A 1 249 ? -5.888 14.769 -11.741 1.00 85.19 249 VAL A CA 1
ATOM 1988 C C . VAL A 1 249 ? -6.205 15.863 -12.752 1.00 85.19 249 VAL A C 1
ATOM 1990 O O . VAL A 1 249 ? -7.115 15.733 -13.576 1.00 85.19 249 VAL A O 1
ATOM 1993 N N . ARG A 1 250 ? -5.439 16.955 -12.700 1.00 79.31 250 ARG A N 1
ATOM 1994 C CA . ARG A 1 250 ? -5.549 18.088 -13.628 1.00 79.31 250 ARG A CA 1
ATOM 1995 C C . ARG A 1 250 ? -4.229 18.264 -14.366 1.00 79.31 250 ARG A C 1
ATOM 1997 O O . ARG A 1 250 ? -3.159 18.004 -13.827 1.00 79.31 250 ARG A O 1
ATOM 2004 N N . ASN A 1 251 ? -4.301 18.688 -15.628 1.00 71.81 251 ASN A N 1
ATOM 2005 C CA . ASN A 1 251 ? -3.128 19.015 -16.450 1.00 71.81 251 ASN A CA 1
ATOM 2006 C C . ASN A 1 251 ? -2.056 17.909 -16.539 1.00 71.81 251 ASN A C 1
ATOM 2008 O O . ASN A 1 251 ? -0.887 18.213 -16.764 1.00 71.81 251 ASN A O 1
ATOM 2012 N N . ARG A 1 252 ? -2.452 16.635 -16.401 1.00 71.44 252 ARG A N 1
ATOM 2013 C CA . ARG A 1 252 ? -1.549 15.468 -16.429 1.00 71.44 252 ARG A CA 1
ATOM 2014 C C . ARG A 1 252 ? -0.461 15.478 -15.345 1.00 71.44 252 ARG A C 1
ATOM 2016 O O . ARG A 1 252 ? 0.581 14.859 -15.529 1.00 71.44 252 ARG A O 1
ATOM 2023 N N . GLN A 1 253 ? -0.675 16.178 -14.231 1.00 78.19 253 GLN A N 1
ATOM 2024 C CA . GLN A 1 253 ? 0.207 16.057 -13.073 1.00 78.19 253 GLN A CA 1
ATOM 2025 C C . GLN A 1 253 ? -0.182 14.800 -12.290 1.00 78.19 253 GLN A C 1
ATOM 2027 O O . GLN A 1 253 ? -1.055 14.831 -11.431 1.00 78.19 253 GLN A O 1
ATOM 2032 N N . GLU A 1 254 ? 0.403 13.664 -12.644 1.00 81.50 254 GLU A N 1
ATOM 2033 C CA . GLU A 1 254 ? 0.105 12.380 -12.006 1.00 81.50 254 GLU A CA 1
ATOM 2034 C C . GLU A 1 254 ? 0.450 12.435 -10.504 1.00 81.50 254 GLU A C 1
ATOM 2036 O O . GLU A 1 254 ? 1.553 12.866 -10.158 1.00 81.50 254 GLU A O 1
ATOM 2041 N N . PRO A 1 255 ? -0.472 12.052 -9.599 1.00 82.56 255 PRO A N 1
ATOM 2042 C CA . PRO A 1 255 ? -0.195 12.075 -8.171 1.00 82.56 255 PRO A CA 1
ATOM 2043 C C . PRO A 1 255 ? 0.803 10.978 -7.799 1.00 82.56 255 PRO A C 1
ATOM 2045 O O . PRO A 1 255 ? 0.686 9.835 -8.247 1.00 82.56 255 PRO A O 1
ATOM 2048 N N . ALA A 1 256 ? 1.735 11.313 -6.912 1.00 79.69 256 ALA A N 1
ATOM 2049 C CA . ALA A 1 256 ? 2.551 10.342 -6.207 1.00 79.69 256 ALA A CA 1
ATOM 2050 C C . ALA A 1 256 ? 1.723 9.753 -5.058 1.00 79.69 256 ALA A C 1
ATOM 2052 O O . ALA A 1 256 ? 1.442 10.392 -4.036 1.00 79.69 256 ALA A O 1
ATOM 2053 N N . ILE A 1 257 ? 1.297 8.507 -5.239 1.00 89.00 257 ILE A N 1
ATOM 2054 C CA . ILE A 1 257 ? 0.442 7.826 -4.279 1.00 89.00 257 ILE A CA 1
ATOM 2055 C C . ILE A 1 257 ? 1.299 6.921 -3.395 1.00 89.00 257 ILE A C 1
ATOM 2057 O O . ILE A 1 257 ? 1.834 5.924 -3.878 1.00 89.00 257 ILE A O 1
ATOM 2061 N N . THR A 1 258 ? 1.408 7.242 -2.102 1.00 92.38 258 THR A N 1
ATOM 2062 C CA . THR A 1 258 ? 2.230 6.477 -1.149 1.00 92.38 258 THR A CA 1
ATOM 2063 C C . THR A 1 258 ? 1.515 6.272 0.186 1.00 92.38 258 THR A C 1
ATOM 2065 O O . THR A 1 258 ? 1.060 7.218 0.822 1.00 92.38 258 THR A O 1
ATOM 2068 N N . ALA A 1 259 ? 1.482 5.027 0.662 1.00 94.75 259 ALA A N 1
ATOM 2069 C CA . ALA A 1 259 ? 1.043 4.648 2.001 1.00 94.75 259 ALA A CA 1
ATOM 2070 C C . ALA A 1 259 ? 2.223 4.061 2.788 1.00 94.75 259 ALA A C 1
ATOM 2072 O O . ALA A 1 259 ? 2.615 2.909 2.589 1.00 94.75 259 ALA A O 1
ATOM 2073 N N . LYS A 1 260 ? 2.801 4.869 3.685 1.00 95.38 260 LYS A N 1
ATOM 2074 C CA . LYS A 1 260 ? 3.968 4.499 4.502 1.00 95.38 260 LYS A CA 1
ATOM 2075 C C . LYS A 1 260 ? 3.655 3.442 5.563 1.00 95.38 260 LYS A C 1
ATOM 2077 O O . LYS A 1 260 ? 2.503 3.217 5.925 1.00 95.38 260 LYS A O 1
ATOM 2082 N N . GLU A 1 261 ? 4.711 2.848 6.117 1.00 95.38 261 GLU A N 1
ATOM 2083 C CA . GLU A 1 261 ? 4.648 1.790 7.139 1.00 95.38 261 GLU A CA 1
ATOM 2084 C C . GLU A 1 261 ? 3.728 2.145 8.322 1.00 95.38 261 GLU A C 1
ATOM 2086 O O . GLU A 1 261 ? 2.946 1.312 8.775 1.00 95.38 261 GLU A O 1
ATOM 2091 N N . ASN A 1 262 ? 3.760 3.390 8.804 1.00 95.19 262 ASN A N 1
ATOM 2092 C CA . ASN A 1 262 ? 2.905 3.845 9.904 1.00 95.19 262 ASN A CA 1
ATOM 2093 C C . ASN A 1 262 ? 1.419 3.955 9.514 1.00 95.19 262 ASN A C 1
ATOM 2095 O O . ASN A 1 262 ? 0.557 3.669 10.344 1.00 95.19 262 ASN A O 1
ATOM 2099 N N . VAL A 1 263 ? 1.123 4.345 8.269 1.00 95.81 263 VAL A N 1
ATOM 2100 C CA . VAL A 1 263 ? -0.239 4.360 7.711 1.00 95.81 263 VAL A CA 1
ATOM 2101 C C . VAL A 1 263 ? -0.760 2.930 7.619 1.00 95.81 263 VAL A C 1
ATOM 2103 O O . VAL A 1 263 ? -1.808 2.620 8.180 1.00 95.81 263 VAL A O 1
ATOM 2106 N N . ILE A 1 264 ? 0.010 2.042 6.985 1.00 97.62 264 ILE A N 1
ATOM 2107 C CA . ILE A 1 264 ? -0.328 0.622 6.830 1.00 97.62 264 ILE A CA 1
ATOM 2108 C C . ILE A 1 264 ? -0.535 -0.052 8.191 1.00 97.62 264 ILE A C 1
ATOM 2110 O O . ILE A 1 264 ? -1.511 -0.776 8.372 1.00 97.62 264 ILE A O 1
ATOM 2114 N N . SER A 1 265 ? 0.337 0.226 9.163 1.00 97.38 265 SER A N 1
ATOM 2115 C CA . SER A 1 265 ? 0.235 -0.349 10.507 1.00 97.38 265 SER A CA 1
ATOM 2116 C C . SER A 1 265 ? -1.045 0.081 11.219 1.00 97.38 265 SER A C 1
ATOM 2118 O O . SER A 1 265 ? -1.753 -0.771 11.747 1.00 97.38 265 SER A O 1
ATOM 2120 N N . LEU A 1 266 ? -1.405 1.373 11.188 1.00 97.38 266 LEU A N 1
ATOM 2121 C CA . LEU A 1 266 ? -2.659 1.810 11.808 1.00 97.38 266 LEU A CA 1
ATOM 2122 C C . LEU A 1 266 ? -3.874 1.188 11.110 1.00 97.38 266 LEU A C 1
ATOM 2124 O O . LEU A 1 266 ? -4.792 0.736 11.791 1.00 97.38 266 LEU A O 1
ATOM 2128 N N . LEU A 1 267 ? -3.877 1.143 9.773 1.00 97.56 267 LEU A N 1
ATOM 2129 C CA . LEU A 1 267 ? -4.958 0.523 9.002 1.00 97.56 267 LEU A CA 1
ATOM 2130 C C . LEU A 1 267 ? -5.141 -0.952 9.366 1.00 97.56 267 LEU A C 1
ATOM 2132 O O . LEU A 1 267 ? -6.277 -1.406 9.498 1.00 97.56 267 LEU A O 1
ATOM 2136 N N . HIS A 1 268 ? -4.041 -1.683 9.560 1.00 98.00 268 HIS A N 1
ATOM 2137 C CA . HIS A 1 268 ? -4.085 -3.056 10.044 1.00 98.00 268 HIS A CA 1
ATOM 2138 C C . HIS A 1 268 ? -4.694 -3.133 11.449 1.00 98.00 268 HIS A C 1
ATOM 2140 O O . HIS A 1 268 ? -5.636 -3.897 11.652 1.00 98.00 268 HIS A O 1
ATOM 2146 N N . GLU A 1 269 ? -4.215 -2.307 12.386 1.00 97.50 269 GLU A N 1
ATOM 2147 C CA . GLU A 1 269 ? -4.684 -2.290 13.778 1.00 97.50 269 GLU A CA 1
ATOM 2148 C C . GLU A 1 269 ? -6.197 -2.039 13.890 1.00 97.50 269 GLU A C 1
ATOM 2150 O O . GLU A 1 269 ? -6.865 -2.702 14.679 1.00 97.50 269 GLU A O 1
ATOM 2155 N N . ILE A 1 270 ? -6.756 -1.128 13.085 1.00 96.38 270 ILE A N 1
ATOM 2156 C CA . ILE A 1 270 ? -8.203 -0.834 13.088 1.00 96.38 270 ILE A CA 1
ATOM 2157 C C . ILE A 1 270 ? -9.007 -1.719 12.121 1.00 96.38 270 ILE A C 1
ATOM 2159 O O . ILE A 1 270 ? -10.225 -1.574 12.012 1.00 96.38 270 ILE A O 1
ATOM 2163 N N . GLY A 1 271 ? -8.357 -2.611 11.370 1.00 96.75 271 GLY A N 1
ATOM 2164 C CA . GLY A 1 271 ? -9.003 -3.437 10.351 1.00 96.75 271 GLY A CA 1
ATOM 2165 C C . GLY A 1 271 ? -9.693 -2.614 9.254 1.00 96.75 271 GLY A C 1
ATOM 2166 O O . GLY A 1 271 ? -10.849 -2.888 8.905 1.00 96.75 271 GLY A O 1
ATOM 2167 N N . ALA A 1 272 ? -9.017 -1.597 8.723 1.00 97.00 272 ALA A N 1
ATOM 2168 C CA . ALA A 1 272 ? -9.489 -0.772 7.612 1.00 97.00 272 ALA A CA 1
ATOM 2169 C C . ALA A 1 272 ? -8.879 -1.203 6.266 1.00 97.00 272 ALA A C 1
ATOM 2171 O O . ALA A 1 272 ? -7.806 -1.801 6.219 1.00 97.00 272 ALA A O 1
ATOM 2172 N N . THR A 1 273 ? -9.566 -0.891 5.163 1.00 97.62 273 THR A N 1
ATOM 2173 C CA . THR A 1 273 ? -9.008 -0.974 3.798 1.00 97.62 273 THR A CA 1
ATOM 2174 C C . THR A 1 273 ? -8.550 0.391 3.293 1.00 97.62 273 THR A C 1
ATOM 2176 O O . THR A 1 273 ? -8.961 1.411 3.843 1.00 97.62 273 THR A O 1
ATOM 2179 N N . LEU A 1 274 ? -7.748 0.420 2.226 1.00 97.25 274 LEU A N 1
ATOM 2180 C CA . LEU A 1 274 ? -7.327 1.653 1.554 1.00 97.25 274 LEU A CA 1
ATOM 2181 C C . LEU A 1 274 ? -7.675 1.580 0.069 1.00 97.25 274 LEU A C 1
ATOM 2183 O O . LEU A 1 274 ? -7.280 0.628 -0.600 1.00 97.25 274 LEU A O 1
ATOM 2187 N N . GLU A 1 275 ? -8.402 2.563 -0.446 1.00 96.44 275 GLU A N 1
ATOM 2188 C CA . GLU A 1 275 ? -8.759 2.670 -1.860 1.00 96.44 275 GLU A CA 1
ATOM 2189 C C . GLU A 1 275 ? -8.296 4.013 -2.424 1.00 96.44 275 GLU A C 1
ATOM 2191 O O . GLU A 1 275 ? -8.452 5.060 -1.799 1.00 96.44 275 GLU A O 1
ATOM 2196 N N . PHE A 1 276 ? -7.717 3.980 -3.618 1.00 94.44 276 PHE A N 1
ATOM 2197 C CA . PHE A 1 276 ? -7.335 5.166 -4.368 1.00 94.44 276 PHE A CA 1
ATOM 2198 C C . PHE A 1 276 ? -8.304 5.339 -5.531 1.00 94.44 276 PHE A C 1
ATOM 2200 O O . PHE A 1 276 ? -8.510 4.423 -6.328 1.00 94.44 276 PHE A O 1
ATOM 2207 N N . VAL A 1 277 ? -8.903 6.521 -5.624 1.00 92.56 277 VAL A N 1
ATOM 2208 C CA . VAL A 1 277 ? -9.884 6.876 -6.647 1.00 92.56 277 VAL A CA 1
ATOM 2209 C C . VAL A 1 277 ? -9.349 8.066 -7.423 1.00 92.56 277 VAL A C 1
ATOM 2211 O O . VAL A 1 277 ? -9.156 9.147 -6.870 1.00 92.56 277 VAL A O 1
ATOM 2214 N N . LEU A 1 278 ? -9.114 7.866 -8.718 1.00 89.81 278 LEU A N 1
ATOM 2215 C CA . LEU A 1 278 ? -8.649 8.922 -9.608 1.00 89.81 278 LEU A CA 1
ATOM 2216 C C . LEU A 1 278 ? -9.803 9.440 -10.453 1.00 89.81 278 LEU A C 1
ATOM 2218 O O . LEU A 1 278 ? -10.447 8.683 -11.178 1.00 89.81 278 LEU A O 1
ATOM 2222 N N . PHE A 1 279 ? -10.017 10.748 -10.394 1.00 85.94 279 PHE A N 1
ATOM 2223 C CA . PHE A 1 279 ? -10.903 11.461 -11.296 1.00 85.94 279 PHE A CA 1
ATOM 2224 C C . PHE A 1 279 ? -10.058 12.227 -12.298 1.00 85.94 279 PHE A C 1
ATOM 2226 O O . PHE A 1 279 ? -9.294 13.117 -11.931 1.00 85.94 279 PHE A O 1
ATOM 2233 N N . TYR A 1 280 ? -10.213 11.895 -13.572 1.00 77.94 280 TYR A N 1
ATOM 2234 C CA . TYR A 1 280 ? -9.579 12.639 -14.645 1.00 77.94 280 TYR A CA 1
ATOM 2235 C C . TYR A 1 280 ? -10.598 13.618 -15.226 1.00 77.94 280 TYR A C 1
ATOM 2237 O O . TYR A 1 280 ? -11.634 13.211 -15.753 1.00 77.94 280 TYR A O 1
ATOM 2245 N N . ALA A 1 281 ? -10.344 14.917 -15.085 1.00 65.06 281 ALA A N 1
ATOM 2246 C CA . ALA A 1 281 ? -11.218 15.930 -15.658 1.00 65.06 281 ALA A CA 1
ATOM 2247 C C . ALA A 1 281 ? -10.908 16.081 -17.156 1.00 65.06 281 ALA A C 1
ATOM 2249 O O . ALA A 1 281 ? -9.992 16.818 -17.526 1.00 65.06 281 ALA A O 1
ATOM 2250 N N . SER A 1 282 ? -11.675 15.415 -18.023 1.00 59.09 282 SER A N 1
ATOM 2251 C CA . SER A 1 282 ? -11.727 15.805 -19.435 1.00 59.09 282 SER A CA 1
ATOM 2252 C C . SER A 1 282 ? -12.448 17.159 -19.540 1.00 59.09 282 SER A C 1
ATOM 2254 O O . SER A 1 282 ? -13.413 17.419 -18.815 1.00 59.09 282 SER A O 1
ATOM 2256 N N . GLU A 1 283 ? -11.974 18.074 -20.397 1.00 52.31 283 GLU A N 1
ATOM 2257 C CA . GLU A 1 283 ? -12.551 19.431 -20.489 1.00 52.31 283 GLU A CA 1
ATOM 2258 C C . GLU A 1 283 ? -14.053 19.435 -20.850 1.00 52.31 283 GLU A C 1
ATOM 2260 O O . GLU A 1 283 ? -14.732 20.425 -20.578 1.00 52.31 283 GLU A O 1
ATOM 2265 N N . GLU A 1 284 ? -14.600 18.335 -21.385 1.00 48.50 284 GLU A N 1
ATOM 2266 C CA . GLU A 1 284 ? -16.030 18.198 -21.700 1.00 48.50 284 GLU A CA 1
ATOM 2267 C C . GLU A 1 284 ? -16.941 18.224 -20.458 1.00 48.50 284 GLU A C 1
ATOM 2269 O O . GLU A 1 284 ? -18.068 18.703 -20.556 1.00 48.50 284 GLU A O 1
ATOM 2274 N N . ASN A 1 285 ? -16.451 17.835 -19.274 1.00 46.56 285 ASN A N 1
ATOM 2275 C CA . ASN A 1 285 ? -17.247 17.850 -18.036 1.00 46.56 285 ASN A CA 1
ATOM 2276 C C . ASN A 1 285 ? -17.307 19.222 -17.339 1.00 46.56 285 ASN A C 1
ATOM 2278 O O . ASN A 1 285 ? -18.004 19.373 -16.340 1.00 46.56 285 ASN A O 1
ATOM 2282 N N . ARG A 1 286 ? -16.624 20.256 -17.855 1.00 45.50 286 ARG A N 1
ATOM 2283 C CA . ARG A 1 286 ? -16.673 21.611 -17.266 1.00 45.50 286 ARG A CA 1
ATOM 2284 C C . ARG A 1 286 ? -17.947 22.396 -17.595 1.00 45.50 286 ARG A C 1
ATOM 2286 O O . ARG A 1 286 ? -18.096 23.509 -17.105 1.00 45.50 286 ARG A O 1
ATOM 2293 N N . TYR A 1 287 ? -18.847 21.855 -18.418 1.00 42.88 287 TYR A N 1
ATOM 2294 C CA . TYR A 1 287 ? -20.077 22.550 -18.816 1.00 42.88 287 TYR A CA 1
ATOM 2295 C C . TYR A 1 287 ? -21.326 22.178 -18.004 1.00 42.88 287 TYR A C 1
ATOM 2297 O O . TYR A 1 287 ? -22.348 22.837 -18.186 1.00 42.88 287 TYR A O 1
ATOM 2305 N N . GLU A 1 288 ? -21.265 21.196 -17.099 1.00 43.50 288 GLU A N 1
ATOM 2306 C CA . GLU A 1 288 ? -22.421 20.826 -16.259 1.00 43.50 288 GLU A CA 1
ATOM 2307 C C . GLU A 1 288 ? -22.313 21.282 -14.793 1.00 43.50 288 GLU A C 1
ATOM 2309 O O . GLU A 1 288 ? -23.326 21.311 -14.101 1.00 43.50 288 GLU A O 1
ATOM 2314 N N . ASP A 1 289 ? -21.144 21.743 -14.336 1.00 42.16 289 ASP A N 1
ATOM 2315 C CA . ASP A 1 289 ? -20.917 22.101 -12.922 1.00 42.16 289 ASP A CA 1
ATOM 2316 C C . ASP A 1 289 ? -21.194 23.586 -12.583 1.00 42.16 289 ASP A C 1
ATOM 2318 O O . ASP A 1 289 ? -20.932 24.052 -11.478 1.00 42.16 289 ASP A O 1
ATOM 2322 N N . ASP A 1 290 ? -21.781 24.349 -13.516 1.00 38.19 290 ASP A N 1
ATOM 2323 C CA . ASP A 1 290 ? -22.281 25.716 -13.262 1.00 38.19 290 ASP A CA 1
ATOM 2324 C C . ASP A 1 290 ? -23.715 25.736 -12.676 1.00 38.19 290 ASP A C 1
ATOM 2326 O O . ASP A 1 290 ? -24.350 26.791 -12.577 1.00 38.19 290 ASP A O 1
ATOM 2330 N N . GLY A 1 291 ? -24.241 24.588 -12.236 1.00 41.91 291 GLY A N 1
ATOM 2331 C CA . GLY A 1 291 ? -25.406 24.564 -11.355 1.00 41.91 291 GLY A CA 1
ATOM 2332 C C . GLY A 1 291 ? -26.188 23.260 -11.357 1.00 41.91 291 GLY A C 1
ATOM 2333 O O . GLY A 1 291 ? -26.986 23.051 -12.263 1.00 41.91 291 GLY A O 1
ATOM 2334 N N . LEU A 1 292 ? -26.007 22.472 -10.292 1.00 31.28 292 LEU A N 1
ATOM 2335 C CA . LEU A 1 292 ? -26.892 21.467 -9.669 1.00 31.28 292 LEU A CA 1
ATOM 2336 C C . LEU A 1 292 ? -26.038 20.858 -8.526 1.00 31.28 292 LEU A C 1
ATOM 2338 O O . LEU A 1 292 ? -25.097 20.144 -8.829 1.00 31.28 292 LEU A O 1
ATOM 2342 N N . ILE A 1 293 ? -26.205 21.093 -7.219 1.00 33.38 293 ILE A N 1
ATOM 2343 C CA . ILE A 1 293 ? -27.260 21.620 -6.333 1.00 33.38 293 ILE A CA 1
ATOM 2344 C C . ILE A 1 293 ? -26.568 22.371 -5.187 1.00 33.38 293 ILE A C 1
ATOM 2346 O O . ILE A 1 293 ? -25.532 21.865 -4.708 1.00 33.38 293 ILE A O 1
#

Secondary structure (DSSP, 8-state):
---------S---EEEEEEEEEESS---HHHHHHHHT---SEEE-TTPPPTTSPPPSSEEEEEEPPPEE-SBTHHHHHHHHHHHTT-HHHHHHHHHHHT-EEEEEEEEEEETT-PPBEEE-HHHHHHHHHHTEEEEEEEEEE-S---TT----S----EEEEEEEEES-SS-----TTTT-S-TT---EEE--SSSS-EEEEEPPPEE-SBSHHHHHHHHHHHHHTHHHHHHHHHHHT-EEEEEEEEEE-TT---BEEE-HHHHHHHHHTTEEEEEEEEE--GGGGGSTTS--